Protein AF-A0A6A7LBI7-F1 (afdb_monomer_lite)

Secondary structure (DSSP, 8-state):
-HHHHHHHHHHHHHHHHSS-HHHHHHTSTT-HHHHHHHHHHHHHHHHSSTHHHHHHHHHHHHHHHSS---GGGHHHHHHHHHHHHHHHHHHHHT-TTHHHHHHHHHHHHHHHHHHHHHHHHHHHS-HHHHHHHHHHTT--PPPPSS--HHHHHHHHHHHHTTSHHHHTHHHHHHHTTTTTHHHH-----TTT---PPPPSS--PPP-

Foldseek 3Di:
DVLVVVLVVQLVVCLFFLDFVLVVVQPDPVHNVVSCVVVVVVCCVLPVDLVVLLVVLQVVVCVVVVHGDDPVCVVVSVVSSVVVVVVVVVVCLPDQPNPVVVVVVVVVVVVVVVVVVVCCCVVPPDPVVVVVVVVVVVDPDPQDPPHDVVVVVVVVCVVCSCPPVSSCVSLVCLQVCRRQSVVQHHDADPPDGDDTDGHPTTDGPDD

pLDDT: mean 75.26, std 12.45, range [40.28, 94.81]

Structure (mmCIF, N/CA/C/O backbone):
data_AF-A0A6A7LBI7-F1
#
_entry.id   AF-A0A6A7LBI7-F1
#
loop_
_atom_site.group_PDB
_atom_site.id
_atom_site.type_symbol
_atom_site.label_atom_id
_atom_site.label_alt_id
_atom_site.label_comp_id
_atom_site.label_asym_id
_atom_site.label_entity_id
_atom_site.label_seq_id
_atom_site.pdbx_PDB_ins_code
_atom_site.Cartn_x
_atom_site.Cartn_y
_atom_site.Cartn_z
_atom_site.occupancy
_atom_site.B_iso_or_equiv
_atom_site.auth_seq_id
_atom_site.auth_comp_id
_atom_site.auth_asym_id
_atom_site.auth_atom_id
_atom_site.pdbx_PDB_model_num
ATOM 1 N N . MET A 1 1 ? 11.901 -0.218 6.112 1.00 70.88 1 MET A N 1
ATOM 2 C CA . MET A 1 1 ? 12.064 -0.735 7.493 1.00 70.88 1 MET A CA 1
ATOM 3 C C . MET A 1 1 ? 11.178 -0.007 8.497 1.00 70.88 1 MET A C 1
ATOM 5 O O . MET A 1 1 ? 10.375 -0.672 9.132 1.00 70.88 1 MET A O 1
ATOM 9 N N . LEU A 1 2 ? 11.221 1.329 8.593 1.00 79.19 2 LEU A N 1
ATOM 10 C CA . LEU A 1 2 ? 10.345 2.094 9.505 1.00 79.19 2 LEU A CA 1
ATOM 11 C C . LEU A 1 2 ? 8.843 1.811 9.313 1.00 79.19 2 LEU A C 1
ATOM 13 O O . LEU A 1 2 ? 8.113 1.675 10.288 1.00 79.19 2 LEU A O 1
ATOM 17 N N . GLN A 1 3 ? 8.405 1.622 8.063 1.00 79.94 3 GLN A N 1
ATOM 18 C CA . GLN A 1 3 ? 7.027 1.236 7.739 1.00 79.94 3 GLN A CA 1
ATOM 19 C C . GLN A 1 3 ? 6.589 -0.077 8.415 1.00 79.94 3 GLN A C 1
ATOM 21 O O . GLN A 1 3 ? 5.438 -0.192 8.810 1.00 79.94 3 GLN A O 1
ATOM 26 N N . VAL A 1 4 ? 7.491 -1.054 8.589 1.00 82.56 4 VAL A N 1
ATOM 27 C CA . VAL A 1 4 ? 7.159 -2.341 9.226 1.00 82.56 4 VAL A CA 1
ATOM 28 C C . VAL A 1 4 ? 6.846 -2.136 10.703 1.00 82.56 4 VAL A C 1
ATOM 30 O O . VAL A 1 4 ? 5.822 -2.617 11.170 1.00 82.56 4 VAL A O 1
ATOM 33 N N . PHE A 1 5 ? 7.679 -1.380 11.421 1.00 85.06 5 PHE A N 1
ATOM 34 C CA . PHE A 1 5 ? 7.434 -1.061 12.830 1.00 85.06 5 PHE A CA 1
ATOM 35 C C . PHE A 1 5 ? 6.120 -0.302 13.011 1.00 85.06 5 PHE A C 1
ATOM 37 O O . PHE A 1 5 ? 5.297 -0.692 13.832 1.00 85.06 5 PHE A O 1
ATOM 44 N N . PHE A 1 6 ? 5.890 0.727 12.195 1.00 84.06 6 PHE A N 1
ATOM 45 C CA . PHE A 1 6 ? 4.649 1.497 12.233 1.00 84.06 6 PHE A CA 1
ATOM 46 C C . PHE A 1 6 ? 3.412 0.622 11.978 1.00 84.06 6 PHE A C 1
ATOM 48 O O . PHE A 1 6 ? 2.445 0.684 12.737 1.00 84.06 6 PHE A O 1
ATOM 55 N N . ASN A 1 7 ? 3.464 -0.242 10.960 1.00 85.75 7 ASN A N 1
ATOM 56 C CA . ASN A 1 7 ? 2.373 -1.164 10.659 1.00 85.75 7 ASN A CA 1
ATOM 57 C C . ASN A 1 7 ? 2.148 -2.152 11.807 1.00 85.75 7 ASN A C 1
ATOM 59 O O . ASN A 1 7 ? 1.011 -2.355 12.214 1.00 85.75 7 ASN A O 1
ATOM 63 N N . LEU A 1 8 ? 3.208 -2.737 12.371 1.00 85.62 8 LEU A N 1
ATOM 64 C CA . LEU A 1 8 ? 3.088 -3.673 13.490 1.00 85.62 8 LEU A CA 1
ATOM 65 C C . LEU A 1 8 ? 2.456 -3.024 14.727 1.00 85.62 8 LEU A C 1
ATOM 67 O O . LEU A 1 8 ? 1.608 -3.649 15.360 1.00 85.62 8 LEU A O 1
ATOM 71 N N . GLU A 1 9 ? 2.807 -1.781 15.052 1.00 86.19 9 GLU A N 1
ATOM 72 C CA . GLU A 1 9 ? 2.184 -1.051 16.165 1.00 86.19 9 GLU A CA 1
ATOM 73 C C . GLU A 1 9 ? 0.702 -0.749 15.904 1.00 86.19 9 GLU A C 1
ATOM 75 O O . GLU A 1 9 ? -0.144 -0.961 16.777 1.00 86.19 9 GLU A O 1
ATOM 80 N N . ALA A 1 10 ? 0.349 -0.348 14.679 1.00 84.12 10 ALA A N 1
ATOM 81 C CA . ALA A 1 10 ? -1.049 -0.153 14.292 1.00 84.12 10 ALA A CA 1
ATOM 82 C C . ALA A 1 10 ? -1.866 -1.461 14.390 1.00 84.12 10 ALA A C 1
ATOM 84 O O . ALA A 1 10 ? -3.019 -1.465 14.837 1.00 84.12 10 ALA A O 1
ATOM 85 N N . ILE A 1 11 ? -1.256 -2.590 14.024 1.00 85.00 11 ILE A N 1
ATOM 86 C CA . ILE A 1 11 ? -1.851 -3.924 14.158 1.00 85.00 11 ILE A CA 1
ATOM 87 C C . ILE A 1 11 ? -2.017 -4.302 15.635 1.00 85.00 11 ILE A C 1
ATOM 89 O O . ILE A 1 11 ? -3.091 -4.757 16.022 1.00 85.00 11 ILE A O 1
ATOM 93 N N . ARG A 1 12 ? -1.000 -4.079 16.478 1.00 85.56 12 ARG A N 1
ATOM 94 C CA . ARG A 1 12 ? -1.056 -4.347 17.929 1.00 85.56 12 ARG A CA 1
ATOM 95 C C . ARG A 1 12 ? -2.191 -3.593 18.609 1.00 85.56 12 ARG A C 1
ATOM 97 O O . ARG A 1 12 ? -2.929 -4.196 19.384 1.00 85.56 12 ARG A O 1
ATOM 104 N N . TYR A 1 13 ? -2.363 -2.314 18.274 1.00 83.56 13 TYR A N 1
ATOM 105 C CA . TYR A 1 13 ? -3.494 -1.520 18.754 1.00 83.56 13 TYR A CA 1
ATOM 106 C C . TYR A 1 13 ? -4.827 -2.199 18.421 1.00 83.56 13 TYR A C 1
ATOM 108 O O . TYR A 1 13 ? -5.649 -2.422 19.305 1.00 83.56 13 TYR A O 1
ATOM 116 N N . THR A 1 14 ? -4.996 -2.601 17.162 1.00 83.25 14 THR A N 1
ATOM 117 C CA . THR A 1 14 ? -6.227 -3.232 16.667 1.00 83.25 14 THR A CA 1
ATOM 118 C C . THR A 1 14 ? -6.485 -4.588 17.322 1.00 83.25 14 THR A C 1
ATOM 120 O O . THR A 1 14 ? -7.618 -4.901 17.673 1.00 83.25 14 THR A O 1
ATOM 123 N N . LEU A 1 15 ? -5.439 -5.388 17.539 1.00 82.00 15 LEU A N 1
ATOM 124 C CA . LEU A 1 15 ? -5.544 -6.671 18.237 1.00 82.00 15 LEU A CA 1
ATOM 125 C C . LEU A 1 15 ? -5.996 -6.500 19.691 1.00 82.00 15 LEU A C 1
ATOM 127 O O . LEU A 1 15 ? -6.735 -7.345 20.198 1.00 82.00 15 LEU A O 1
ATOM 131 N N . TYR A 1 16 ? -5.556 -5.423 20.347 1.00 79.00 16 TYR A N 1
ATOM 132 C CA . TYR A 1 16 ? -5.855 -5.142 21.749 1.00 79.00 16 TYR A CA 1
ATOM 133 C C . TYR A 1 16 ? -7.231 -4.503 21.966 1.00 79.00 16 TYR A C 1
ATOM 135 O O . TYR A 1 16 ? -7.889 -4.817 22.953 1.00 79.00 16 TYR A O 1
ATOM 143 N N . THR A 1 17 ? -7.669 -3.612 21.073 1.00 76.19 17 THR A N 1
ATOM 144 C CA . THR A 1 17 ? -8.928 -2.858 21.233 1.00 76.19 17 THR A CA 1
ATOM 145 C C . THR A 1 17 ? -10.072 -3.395 20.378 1.00 76.19 17 THR A C 1
ATOM 147 O O . THR A 1 17 ? -11.234 -3.105 20.651 1.00 76.19 17 THR A O 1
ATOM 150 N N . GLY A 1 18 ? -9.777 -4.142 19.312 1.00 70.31 18 GLY A N 1
ATOM 151 C CA . GLY A 1 18 ? -10.761 -4.518 18.296 1.00 70.31 18 GLY A CA 1
ATOM 152 C C . GLY A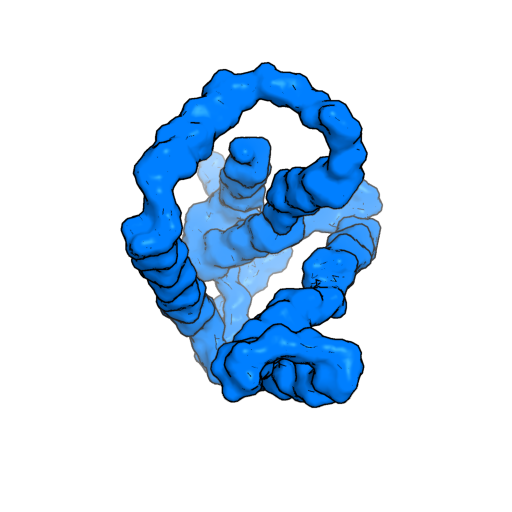 1 18 ? -11.277 -3.329 17.473 1.00 70.31 18 GLY A C 1
ATOM 153 O O . GLY A 1 18 ? -12.280 -3.462 16.772 1.00 70.31 18 GLY A O 1
ATOM 154 N N . GLU A 1 19 ? -10.621 -2.168 17.554 1.00 79.38 19 GLU A N 1
ATOM 155 C CA . GLU A 1 19 ? -10.928 -0.948 16.801 1.00 79.38 19 GLU A CA 1
ATOM 156 C C . GLU A 1 19 ? -9.794 -0.664 15.804 1.00 79.38 19 GLU A C 1
ATOM 158 O O . GLU A 1 19 ? -8.624 -0.829 16.157 1.00 79.38 19 GLU A O 1
ATOM 163 N N . PRO A 1 20 ? -10.088 -0.230 14.563 1.00 81.38 20 PRO A N 1
ATOM 164 C CA . PRO A 1 20 ? -9.029 0.092 13.623 1.00 81.38 20 PRO A CA 1
ATOM 165 C C . PRO A 1 20 ? -8.300 1.366 14.057 1.00 81.38 20 PRO A C 1
ATOM 167 O O . PRO A 1 20 ? -8.883 2.266 14.669 1.00 81.38 20 PRO A O 1
ATOM 170 N N . ILE A 1 21 ? -7.026 1.483 13.686 1.00 82.56 21 ILE A N 1
ATOM 171 C CA . ILE A 1 21 ? -6.161 2.591 14.122 1.00 82.56 21 ILE A CA 1
ATOM 172 C C . ILE A 1 21 ? -6.714 3.974 13.746 1.00 82.56 21 ILE A C 1
ATOM 174 O O . ILE A 1 21 ? -6.547 4.929 14.501 1.00 82.56 21 ILE A O 1
ATOM 178 N N . TYR A 1 22 ? -7.447 4.082 12.632 1.00 81.06 22 TYR A N 1
ATOM 179 C CA . TYR A 1 22 ? -8.144 5.311 12.247 1.00 81.06 22 TYR A CA 1
ATOM 180 C C . TYR A 1 22 ? -9.169 5.761 13.294 1.00 81.06 22 TYR A C 1
ATOM 182 O O . TYR A 1 22 ? -9.228 6.950 13.604 1.00 81.06 22 TYR A O 1
ATOM 190 N N . GLY A 1 23 ? -9.928 4.825 13.873 1.00 78.31 23 GLY A N 1
ATOM 191 C CA . GLY A 1 23 ? -10.865 5.113 14.963 1.00 78.31 23 GLY A CA 1
ATOM 192 C C . GLY A 1 23 ? -10.137 5.611 16.211 1.00 78.31 23 GLY A C 1
ATOM 193 O O . GLY A 1 23 ? -10.518 6.628 16.791 1.00 78.31 23 GLY A O 1
ATOM 194 N N . GLY A 1 24 ? -9.003 4.986 16.542 1.00 79.94 24 GLY A N 1
ATOM 195 C CA . GLY A 1 24 ? -8.126 5.433 17.625 1.00 79.94 24 GLY A CA 1
ATOM 196 C C . GLY A 1 24 ? -7.595 6.857 17.430 1.00 79.94 24 GLY A C 1
ATOM 197 O O . GLY A 1 24 ? -7.674 7.677 18.345 1.00 79.94 24 GLY A O 1
ATOM 198 N N . ILE A 1 25 ? -7.115 7.190 16.228 1.00 83.31 25 ILE A N 1
ATOM 199 C CA . ILE A 1 25 ? -6.575 8.526 15.922 1.00 83.31 25 ILE A CA 1
ATOM 200 C C . ILE A 1 25 ? -7.673 9.592 15.959 1.00 83.31 25 ILE A C 1
ATOM 202 O O . ILE A 1 25 ? -7.448 10.684 16.479 1.00 83.31 25 ILE A O 1
ATOM 206 N N . MET A 1 26 ? -8.887 9.275 15.503 1.00 81.50 26 MET A N 1
ATOM 207 C CA . MET A 1 26 ? -10.028 10.196 15.581 1.00 81.50 26 MET A CA 1
ATOM 208 C C . MET A 1 26 ? -10.390 10.599 17.023 1.00 81.50 26 MET A C 1
ATOM 210 O O . MET A 1 26 ? -11.003 11.650 17.220 1.00 81.50 26 MET A O 1
ATOM 214 N N . ARG A 1 27 ? -9.987 9.816 18.033 1.00 80.31 27 ARG A N 1
ATOM 215 C CA . ARG A 1 27 ? -10.189 10.127 19.460 1.00 80.31 27 ARG A CA 1
ATOM 216 C C . ARG A 1 27 ? -9.096 11.022 20.053 1.00 80.31 27 ARG A C 1
ATOM 218 O O . ARG A 1 27 ? -9.273 11.544 21.154 1.00 80.31 27 ARG A O 1
ATOM 225 N N . LEU A 1 28 ? -7.978 11.224 19.355 1.00 84.69 28 LEU A N 1
ATOM 226 C CA . LEU A 1 28 ? -6.892 12.088 19.817 1.00 84.69 28 LEU A CA 1
ATOM 227 C C . LEU A 1 28 ? -7.220 13.568 19.574 1.00 84.69 28 LEU A C 1
ATOM 229 O O . LEU A 1 28 ? -7.858 13.940 18.586 1.00 84.69 28 LEU A O 1
ATOM 233 N N . LYS A 1 29 ? -6.714 14.448 20.448 1.00 76.62 29 LYS A N 1
ATOM 234 C CA . LYS A 1 29 ? -6.677 15.898 20.178 1.00 76.62 29 LYS A CA 1
ATOM 235 C C . LYS A 1 29 ? -5.915 16.120 18.854 1.00 76.62 29 LYS A C 1
ATOM 237 O O . LYS A 1 29 ? -4.885 15.472 18.680 1.00 76.62 29 LYS A O 1
ATOM 242 N N . PRO A 1 30 ? -6.394 16.957 17.909 1.00 76.81 30 PRO A N 1
ATOM 243 C CA . PRO A 1 30 ? -7.351 18.068 18.055 1.00 76.81 30 PRO A CA 1
ATOM 244 C C . PRO A 1 30 ? -8.844 17.704 17.963 1.00 76.81 30 PRO A C 1
ATOM 246 O O . PRO A 1 30 ? -9.690 18.586 18.089 1.00 76.81 30 PRO A O 1
ATOM 249 N N . GLY A 1 31 ? -9.182 16.428 17.762 1.00 82.75 31 GLY A N 1
ATOM 250 C CA . GLY A 1 31 ? -10.555 15.925 17.719 1.00 82.75 31 GLY A CA 1
ATOM 251 C C . GLY A 1 31 ? -10.955 15.31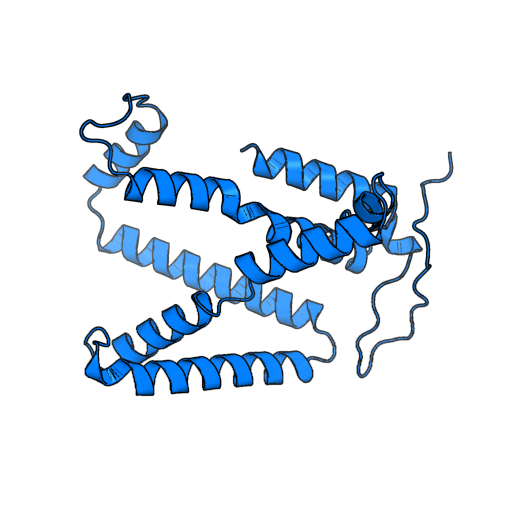0 16.369 1.00 82.75 31 GLY A C 1
ATOM 252 O O . GLY A 1 31 ? -10.271 15.494 15.358 1.00 82.75 31 GLY A O 1
ATOM 253 N N . PRO A 1 32 ? -12.099 14.604 16.322 1.00 82.94 32 PRO A N 1
ATOM 254 C CA . PRO A 1 32 ? -12.469 13.731 15.204 1.00 82.94 32 PRO A CA 1
ATOM 255 C C . PRO A 1 32 ? -12.707 14.481 13.891 1.00 82.94 32 PRO A C 1
ATOM 257 O O . PRO A 1 32 ? -12.361 13.982 12.825 1.00 82.94 32 PRO A O 1
ATOM 260 N N . ARG A 1 33 ? -13.243 15.708 13.947 1.00 83.44 33 ARG A N 1
ATOM 261 C CA . ARG A 1 33 ? -13.502 16.526 12.749 1.00 83.44 33 ARG A CA 1
ATOM 262 C C . ARG A 1 33 ? -12.216 16.967 12.052 1.00 83.44 33 ARG A C 1
ATOM 264 O O . ARG A 1 33 ? -12.167 16.976 10.827 1.00 83.44 33 ARG A O 1
ATOM 271 N N . PHE A 1 34 ? -11.183 17.302 12.827 1.00 87.69 34 PHE A N 1
ATOM 272 C CA . PHE A 1 34 ? -9.881 17.671 12.278 1.00 87.69 34 PHE A CA 1
ATOM 273 C C . PHE A 1 34 ? -9.231 16.472 11.593 1.00 87.69 34 PHE A C 1
ATOM 275 O O . PHE A 1 34 ? -8.850 16.568 10.431 1.00 87.69 34 PHE A O 1
ATOM 282 N N . TRP A 1 35 ? -9.165 15.329 12.282 1.00 85.38 35 TRP A N 1
ATOM 283 C CA . TRP A 1 35 ? -8.562 14.119 11.725 1.00 85.38 35 TRP A CA 1
ATOM 284 C C . TRP A 1 35 ? -9.316 13.602 10.500 1.00 85.38 35 TRP A C 1
ATOM 286 O O . TRP A 1 35 ? -8.679 13.217 9.525 1.00 85.38 35 TRP A O 1
ATOM 296 N N . ALA A 1 36 ? -10.652 13.661 10.497 1.00 84.25 36 ALA A N 1
ATOM 297 C CA . ALA A 1 36 ? -11.453 13.308 9.327 1.00 84.25 36 ALA A CA 1
ATOM 298 C C . ALA A 1 36 ? -11.156 14.220 8.124 1.00 84.25 36 ALA A C 1
ATOM 300 O O . ALA A 1 36 ? -10.956 13.719 7.020 1.00 84.25 36 ALA A O 1
ATOM 301 N N . ALA A 1 37 ? -11.067 15.539 8.330 1.00 86.44 37 ALA A N 1
ATOM 302 C CA . ALA A 1 37 ? -10.713 16.477 7.264 1.00 86.44 37 ALA A CA 1
ATOM 303 C C . ALA A 1 37 ? -9.272 16.262 6.772 1.00 86.44 37 ALA A C 1
ATOM 305 O O . ALA A 1 37 ? -9.036 16.181 5.569 1.00 86.44 37 ALA A O 1
ATOM 306 N N . PHE A 1 38 ? -8.320 16.103 7.692 1.00 86.75 38 PHE A N 1
ATOM 307 C CA . PHE A 1 38 ? -6.912 15.867 7.381 1.00 86.75 38 PHE A CA 1
ATOM 308 C C . PHE A 1 38 ? -6.719 14.586 6.560 1.00 86.75 38 PHE A C 1
ATOM 310 O O . PHE A 1 38 ? -6.111 14.619 5.491 1.00 86.75 38 PHE A O 1
ATOM 317 N N . TYR A 1 39 ? -7.300 13.469 7.005 1.00 84.56 39 TYR A N 1
ATOM 318 C CA . TYR A 1 39 ? -7.240 12.210 6.267 1.00 84.56 39 TYR A CA 1
ATOM 319 C C . TYR A 1 39 ? -8.041 12.231 4.969 1.00 84.56 39 TYR A C 1
ATOM 321 O O . TYR A 1 39 ? -7.605 11.618 4.000 1.00 84.56 39 TYR A O 1
ATOM 329 N N . GLY A 1 40 ? -9.160 12.955 4.915 1.00 84.31 40 GLY A N 1
ATOM 330 C CA . GLY A 1 40 ? -9.923 13.143 3.681 1.00 84.31 40 GLY A CA 1
ATOM 331 C C . GLY A 1 40 ? -9.107 13.862 2.607 1.00 84.31 40 GLY A C 1
ATOM 332 O O . GLY A 1 40 ? -9.038 13.400 1.471 1.00 84.31 40 GLY A O 1
ATOM 333 N N . VAL A 1 41 ? -8.418 14.944 2.981 1.00 86.62 41 VAL A N 1
ATOM 334 C CA . VAL A 1 41 ? -7.539 15.704 2.079 1.00 86.62 41 VAL A CA 1
ATOM 335 C C . VAL A 1 41 ? -6.356 14.848 1.623 1.00 86.62 41 VAL A C 1
ATOM 337 O O . VAL A 1 41 ? -6.095 14.749 0.425 1.00 86.62 41 VAL A O 1
ATOM 340 N N . LEU A 1 42 ? -5.663 14.178 2.549 1.00 83.75 42 LEU A N 1
ATOM 341 C CA . LEU A 1 42 ? -4.546 13.298 2.195 1.00 83.75 42 LEU A CA 1
ATOM 342 C C . LEU A 1 42 ? -4.990 12.117 1.324 1.00 83.75 42 LEU A C 1
ATOM 344 O O . LEU A 1 42 ? -4.300 11.772 0.369 1.00 83.75 42 LEU A O 1
ATOM 348 N N . GLY A 1 43 ? -6.147 11.522 1.618 1.00 80.44 43 GLY A N 1
ATOM 349 C CA . GLY A 1 43 ? -6.728 10.438 0.830 1.00 80.44 43 GLY A CA 1
ATOM 350 C C . GLY A 1 43 ? -7.077 10.886 -0.584 1.00 80.44 43 GLY A C 1
ATOM 351 O O . GLY A 1 43 ? -6.794 10.165 -1.537 1.00 80.44 43 GLY A O 1
ATOM 352 N N . PHE A 1 44 ? -7.600 12.103 -0.743 1.00 80.94 44 PHE A N 1
ATOM 353 C CA . PHE A 1 44 ? -7.838 12.695 -2.056 1.00 80.94 44 PHE A CA 1
ATOM 354 C C . PHE A 1 44 ? -6.537 12.890 -2.845 1.00 80.94 44 PHE A C 1
ATOM 356 O O . PHE A 1 44 ? -6.471 12.518 -4.013 1.00 80.94 44 PHE A O 1
ATOM 363 N N . PHE A 1 45 ? -5.473 13.397 -2.221 1.00 79.75 45 PHE A N 1
ATOM 364 C CA . PHE A 1 45 ? -4.186 13.535 -2.912 1.00 79.75 45 PHE A CA 1
ATOM 365 C C . PHE A 1 45 ? -3.516 12.189 -3.215 1.00 79.75 45 PHE A C 1
ATOM 367 O O . PHE A 1 45 ? -2.859 12.058 -4.244 1.00 79.75 45 PHE A O 1
ATOM 374 N N . GLN A 1 46 ? -3.686 11.186 -2.349 1.00 75.25 46 GLN A N 1
ATOM 375 C CA . GLN A 1 46 ? -3.061 9.874 -2.520 1.00 75.25 46 GLN A CA 1
ATOM 376 C C . GLN A 1 46 ? -3.814 8.970 -3.509 1.00 75.25 46 GLN A C 1
ATOM 378 O O . GLN A 1 46 ? -3.180 8.241 -4.267 1.00 75.25 46 GLN A O 1
ATOM 383 N N . LEU A 1 47 ? -5.148 8.986 -3.488 1.00 70.25 47 LEU A N 1
ATOM 384 C CA . LEU A 1 47 ? -6.004 8.035 -4.214 1.00 70.25 47 LEU A CA 1
ATOM 385 C C . LEU A 1 47 ? -7.028 8.706 -5.138 1.00 70.25 47 LEU A C 1
ATOM 387 O O . LEU A 1 47 ? -7.638 8.028 -5.960 1.00 70.25 47 LEU A O 1
ATOM 391 N N . GLY A 1 48 ? -7.238 10.019 -5.019 1.00 66.75 48 GLY A N 1
ATOM 392 C CA . GLY A 1 48 ? -8.195 10.758 -5.845 1.00 66.75 48 GLY A CA 1
ATOM 393 C C . GLY A 1 48 ? -7.718 10.976 -7.280 1.00 66.75 48 GLY A C 1
ATOM 394 O O . GLY A 1 48 ? -8.544 11.185 -8.166 1.00 66.75 48 GLY A O 1
ATOM 395 N N . TRP A 1 49 ? -6.410 10.882 -7.540 1.00 70.69 49 TRP A N 1
ATOM 396 C CA . TRP A 1 49 ? -5.891 10.912 -8.904 1.00 70.69 49 TRP A CA 1
ATOM 397 C C . TRP A 1 49 ? -5.889 9.497 -9.500 1.00 70.69 49 TRP A C 1
ATOM 399 O O . TRP A 1 49 ? -5.176 8.629 -8.988 1.00 70.69 49 TRP A O 1
ATOM 409 N N . PRO A 1 50 ? -6.597 9.235 -10.615 1.00 67.38 50 PRO A N 1
ATOM 410 C CA . PRO A 1 50 ? -6.632 7.920 -11.256 1.00 67.38 50 PRO A CA 1
ATOM 411 C C . PRO A 1 50 ? -5.330 7.604 -12.019 1.00 67.38 50 PRO A C 1
ATOM 413 O O . PRO A 1 50 ? -5.363 7.018 -13.097 1.00 67.38 50 PRO A O 1
ATOM 416 N N . ALA A 1 51 ? -4.165 7.970 -11.472 1.00 68.56 51 ALA A N 1
ATOM 417 C CA . ALA A 1 51 ? -2.852 7.729 -12.076 1.00 68.56 51 ALA A CA 1
ATOM 418 C C . ALA A 1 51 ? -2.639 6.242 -12.372 1.00 68.56 51 ALA A C 1
ATOM 420 O O . ALA A 1 51 ? -2.161 5.893 -13.445 1.00 68.56 51 ALA A O 1
ATOM 421 N N . LEU A 1 52 ? -3.031 5.373 -11.436 1.00 70.38 52 LEU A N 1
ATOM 422 C CA . LEU A 1 52 ? -2.861 3.925 -11.561 1.00 70.38 52 LEU A CA 1
ATOM 423 C C . LEU A 1 52 ? -3.782 3.320 -12.629 1.00 70.38 52 LEU A C 1
ATOM 425 O O . LEU A 1 52 ? -3.369 2.444 -13.381 1.00 70.38 52 LEU A O 1
ATOM 429 N N . ALA A 1 53 ? -5.019 3.811 -12.739 1.00 72.50 53 ALA A N 1
ATOM 430 C CA . ALA A 1 53 ? -5.917 3.392 -13.813 1.00 72.50 53 ALA A CA 1
ATOM 431 C C . ALA A 1 53 ? -5.426 3.915 -15.173 1.00 72.50 53 ALA A C 1
ATOM 433 O O . ALA A 1 53 ? -5.476 3.197 -16.169 1.00 72.50 53 ALA A O 1
ATOM 434 N N . GLY A 1 54 ? -4.896 5.142 -15.204 1.00 74.06 54 GLY A N 1
ATOM 435 C CA . GLY A 1 54 ? -4.331 5.757 -16.401 1.00 74.06 54 GLY A CA 1
ATOM 436 C C . GLY A 1 54 ? -3.075 5.051 -16.910 1.00 74.06 54 GLY A C 1
ATOM 437 O O . GLY A 1 54 ? -2.918 4.892 -18.122 1.00 74.06 54 GLY A O 1
ATOM 438 N N . SER A 1 55 ? -2.204 4.581 -16.010 1.00 74.44 55 SER A N 1
ATOM 439 C CA . SER A 1 55 ? -1.031 3.782 -16.381 1.00 74.44 55 SER A CA 1
ATOM 440 C C . SER A 1 55 ? -1.421 2.380 -16.851 1.00 74.44 55 SER A C 1
ATOM 442 O O . SER A 1 55 ? -0.865 1.911 -17.840 1.00 74.44 55 SER A O 1
ATOM 444 N N . ALA A 1 56 ? -2.422 1.746 -16.230 1.00 76.06 56 ALA A N 1
ATOM 445 C CA . ALA A 1 56 ? -2.970 0.470 -16.694 1.00 76.06 56 ALA A CA 1
ATOM 446 C C . ALA A 1 56 ? -3.625 0.584 -18.084 1.00 76.06 56 ALA A C 1
ATOM 448 O O . ALA A 1 56 ? -3.429 -0.268 -18.946 1.00 76.06 56 ALA A O 1
ATOM 449 N N . ALA A 1 57 ? -4.368 1.661 -18.346 1.00 75.00 57 ALA A N 1
ATOM 450 C CA . ALA A 1 57 ? -4.916 1.922 -19.675 1.00 75.00 57 ALA A CA 1
ATOM 451 C C . ALA A 1 57 ? -3.805 2.155 -20.712 1.00 75.00 57 ALA A C 1
ATOM 453 O O . ALA A 1 57 ? -3.899 1.657 -21.833 1.00 75.00 57 ALA A O 1
ATOM 454 N N . ALA A 1 58 ? -2.735 2.864 -20.333 1.00 75.81 58 ALA A N 1
ATOM 455 C CA . ALA A 1 58 ? -1.578 3.082 -21.200 1.00 75.81 58 ALA A CA 1
ATOM 456 C C . ALA A 1 58 ? -0.883 1.767 -21.574 1.00 75.81 58 ALA A C 1
ATOM 458 O O . ALA A 1 58 ? -0.536 1.567 -22.736 1.00 75.81 58 ALA A O 1
ATOM 459 N N . THR A 1 59 ? -0.688 0.865 -20.607 1.00 78.44 59 THR A N 1
ATOM 460 C CA . THR A 1 59 ? -0.048 -0.434 -20.850 1.00 78.44 59 THR A CA 1
ATOM 461 C C . THR A 1 59 ? -0.935 -1.359 -21.673 1.00 78.44 59 THR A C 1
ATOM 463 O O . THR A 1 59 ? -0.426 -2.012 -22.581 1.00 78.44 59 THR A O 1
ATOM 466 N N . LEU A 1 60 ? -2.250 -1.374 -21.434 1.00 78.88 60 LEU A N 1
ATOM 467 C CA . LEU A 1 60 ? -3.203 -2.139 -22.245 1.00 78.88 60 LEU A CA 1
ATOM 468 C C . LEU A 1 60 ? -3.234 -1.653 -23.699 1.00 78.88 60 LEU A C 1
ATOM 470 O O . LEU A 1 60 ? -3.128 -2.462 -24.621 1.00 78.88 60 LEU A O 1
ATOM 474 N N . LEU A 1 61 ? -3.324 -0.338 -23.916 1.00 76.56 61 LEU A N 1
ATOM 475 C CA . LEU A 1 61 ? -3.280 0.233 -25.265 1.00 76.56 61 LEU A CA 1
ATOM 476 C C . LEU A 1 61 ? -1.915 0.028 -25.920 1.00 76.56 61 LEU A C 1
ATOM 478 O O . LEU A 1 61 ? -1.857 -0.273 -27.108 1.00 76.56 61 LEU A O 1
ATOM 482 N N . GLY A 1 62 ? -0.829 0.124 -25.152 1.00 76.94 62 GLY A N 1
ATOM 483 C CA . GLY A 1 62 ? 0.518 -0.144 -25.643 1.00 76.94 62 GLY A CA 1
ATOM 484 C C . GLY A 1 62 ? 0.715 -1.593 -26.084 1.00 76.94 62 GLY A C 1
ATOM 485 O O . GLY A 1 62 ? 1.292 -1.841 -27.141 1.00 76.94 62 GLY A O 1
ATOM 486 N N . ALA A 1 63 ? 0.176 -2.546 -25.321 1.00 79.12 63 ALA A N 1
ATOM 487 C CA . ALA A 1 63 ? 0.185 -3.962 -25.675 1.00 79.12 63 ALA A CA 1
ATOM 488 C C . ALA A 1 63 ? -0.660 -4.249 -26.925 1.00 79.12 63 ALA A C 1
ATOM 490 O O . ALA A 1 63 ? -0.270 -5.071 -27.749 1.00 79.12 63 ALA A O 1
ATOM 491 N N . TRP A 1 64 ? -1.792 -3.558 -27.090 1.00 79.19 64 TRP A N 1
ATOM 492 C CA . TRP A 1 64 ? -2.676 -3.751 -28.240 1.00 79.19 64 TRP A CA 1
ATOM 493 C C . TRP A 1 64 ? -2.150 -3.097 -29.525 1.00 79.19 64 TRP A C 1
ATOM 495 O O . TRP A 1 64 ? -2.228 -3.691 -30.597 1.00 79.19 64 TRP A O 1
ATOM 505 N N . MET A 1 65 ? -1.587 -1.890 -29.428 1.00 75.38 65 MET A N 1
ATOM 506 C CA . MET A 1 65 ? -1.073 -1.141 -30.582 1.00 75.38 65 MET A CA 1
ATOM 507 C C . MET A 1 65 ? 0.383 -1.479 -30.931 1.00 75.38 65 MET A C 1
ATOM 509 O O . MET A 1 65 ? 0.880 -1.016 -31.956 1.00 75.38 65 MET A O 1
ATOM 513 N N . GLY A 1 66 ? 1.096 -2.220 -30.076 1.00 74.81 66 GLY A N 1
ATOM 514 C CA . GLY A 1 66 ? 2.526 -2.514 -30.242 1.00 74.81 66 GLY A CA 1
ATOM 515 C C . GLY A 1 66 ? 3.443 -1.285 -30.136 1.00 74.81 66 GLY A C 1
ATOM 516 O O . GLY A 1 66 ? 4.632 -1.377 -30.430 1.00 74.81 66 GLY A O 1
ATOM 517 N N . ARG A 1 67 ? 2.908 -0.128 -29.728 1.00 74.56 67 ARG A N 1
ATOM 518 C CA . ARG A 1 67 ? 3.625 1.144 -29.543 1.00 74.56 67 ARG A CA 1
ATOM 519 C C . ARG A 1 67 ? 3.095 1.860 -28.309 1.00 74.56 67 ARG A C 1
ATOM 521 O O . ARG A 1 67 ? 1.915 1.740 -27.999 1.00 74.56 67 ARG A O 1
ATOM 528 N N . MET A 1 68 ? 3.932 2.644 -27.630 1.00 66.44 68 MET A N 1
ATOM 529 C CA . MET A 1 68 ? 3.453 3.458 -26.508 1.00 66.44 68 MET A CA 1
ATOM 530 C C . MET A 1 68 ? 2.436 4.509 -27.003 1.00 66.44 68 MET A C 1
ATOM 532 O O . MET A 1 68 ? 2.701 5.162 -28.021 1.00 66.44 68 MET A O 1
ATOM 536 N N . PRO A 1 69 ? 1.284 4.679 -26.324 1.00 62.47 69 PRO A N 1
ATOM 537 C CA . PRO A 1 69 ? 0.313 5.720 -26.656 1.00 62.47 69 PRO A CA 1
ATOM 538 C C . PRO A 1 69 ? 0.955 7.112 -26.579 1.00 62.47 69 PRO A C 1
ATOM 540 O O . PRO A 1 69 ? 1.615 7.441 -25.593 1.00 62.47 69 PRO A O 1
ATOM 543 N N . GLY A 1 70 ? 0.793 7.915 -27.634 1.00 65.69 70 GLY A N 1
ATOM 544 C CA . GLY A 1 70 ? 1.324 9.281 -27.718 1.00 65.69 70 GLY A CA 1
ATOM 545 C C . GLY A 1 70 ? 0.243 10.348 -27.526 1.00 65.69 70 GLY A C 1
ATOM 546 O O . GLY A 1 70 ? -0.932 10.033 -27.359 1.00 65.69 70 GLY A O 1
ATOM 547 N N . ALA A 1 71 ? 0.624 11.628 -27.630 1.00 59.56 71 ALA A N 1
ATOM 548 C CA . ALA A 1 71 ? -0.291 12.776 -27.554 1.00 59.56 71 ALA A CA 1
ATOM 549 C C . ALA A 1 71 ? -1.588 12.668 -28.404 1.00 59.56 71 ALA A C 1
ATOM 551 O O . ALA A 1 71 ? -2.635 13.071 -27.902 1.00 59.56 71 ALA A O 1
ATOM 552 N N . PRO A 1 72 ? -1.593 12.114 -29.639 1.00 61.75 72 PRO A N 1
ATOM 553 C CA . PRO A 1 72 ? -2.835 11.972 -30.411 1.00 61.75 72 PRO A CA 1
ATOM 554 C C . PRO A 1 72 ? -3.800 10.890 -29.888 1.00 61.75 72 PRO A C 1
ATOM 556 O O . PRO A 1 72 ? -4.987 10.953 -30.193 1.00 61.75 72 PRO A O 1
ATOM 559 N N . ASP A 1 73 ? -3.336 9.933 -29.075 1.00 67.50 73 ASP A N 1
ATOM 560 C CA . ASP A 1 73 ? -4.153 8.823 -28.548 1.00 67.50 73 ASP A CA 1
ATOM 561 C C . ASP A 1 73 ? -4.673 9.093 -27.121 1.00 67.50 73 ASP A C 1
ATOM 563 O O . ASP A 1 73 ? -5.304 8.235 -26.496 1.00 67.50 73 ASP A O 1
ATOM 567 N N . GLN A 1 74 ? -4.410 10.291 -26.590 1.00 67.12 74 GLN A N 1
ATOM 568 C CA . GLN A 1 74 ? -4.665 10.654 -25.195 1.00 67.12 74 GLN A CA 1
ATOM 569 C C . GLN A 1 74 ? -6.163 10.633 -24.845 1.00 67.12 74 GLN A C 1
ATOM 571 O O . GLN A 1 74 ? -6.539 10.259 -23.734 1.00 67.12 74 GLN A O 1
ATOM 576 N N . SER A 1 75 ? -7.029 10.967 -25.807 1.00 72.31 75 SER A N 1
ATOM 577 C CA . SER A 1 75 ? -8.487 10.884 -25.660 1.00 72.31 75 SER A CA 1
ATOM 578 C C . SER A 1 75 ? -8.967 9.433 -25.568 1.00 72.31 75 SER A C 1
ATOM 580 O O . SER A 1 75 ? -9.738 9.092 -24.673 1.00 72.31 75 SER A O 1
ATOM 582 N N . THR A 1 76 ? -8.463 8.552 -26.433 1.00 73.50 76 THR A N 1
ATOM 583 C CA . THR A 1 76 ? -8.748 7.109 -26.404 1.00 73.50 76 THR A CA 1
ATOM 584 C C . THR A 1 76 ? -8.256 6.475 -25.103 1.00 73.50 76 THR A C 1
ATOM 586 O O . THR A 1 76 ? -8.973 5.687 -24.486 1.00 73.50 76 THR A O 1
ATOM 589 N N . GLN A 1 77 ? -7.070 6.866 -24.630 1.00 73.44 77 GLN A N 1
ATOM 590 C CA . GLN A 1 77 ? -6.535 6.429 -23.340 1.00 73.44 77 GLN A CA 1
ATOM 591 C C . GLN A 1 77 ? -7.406 6.877 -22.163 1.00 73.44 77 GLN A C 1
ATOM 593 O O . GLN A 1 77 ? -7.640 6.085 -21.247 1.00 73.44 77 GLN A O 1
ATOM 598 N N . ALA A 1 78 ? -7.929 8.105 -22.187 1.00 75.12 78 ALA A N 1
ATOM 599 C CA . ALA A 1 78 ? -8.850 8.584 -21.161 1.00 75.12 78 ALA A CA 1
ATOM 600 C C . ALA A 1 78 ? -10.150 7.761 -21.137 1.00 75.12 78 ALA A C 1
ATOM 602 O O . ALA A 1 78 ? -10.564 7.320 -20.067 1.00 75.12 78 ALA A O 1
ATOM 603 N N . TRP A 1 79 ? -10.740 7.456 -22.300 1.00 78.94 79 TRP A N 1
ATOM 604 C CA . TRP A 1 79 ? -11.944 6.618 -22.386 1.00 78.94 79 TRP A CA 1
ATOM 605 C C . TRP A 1 79 ? -11.724 5.199 -21.858 1.00 78.94 79 TRP A C 1
ATOM 607 O O . TRP A 1 79 ? -12.550 4.691 -21.098 1.00 78.94 79 TRP A O 1
ATOM 617 N N . VAL A 1 80 ? -10.595 4.574 -22.202 1.00 79.44 80 VAL A N 1
ATOM 618 C CA . VAL A 1 80 ? -10.229 3.242 -21.691 1.00 79.44 80 VAL A CA 1
ATOM 619 C C . VAL A 1 80 ? -10.000 3.285 -20.179 1.00 79.44 80 VAL A C 1
ATOM 621 O O . VAL A 1 80 ? -10.460 2.396 -19.465 1.00 79.44 80 VAL A O 1
ATOM 624 N N . THR A 1 81 ? -9.363 4.345 -19.673 1.00 79.25 81 THR A N 1
ATOM 625 C CA . THR A 1 81 ? -9.172 4.567 -18.231 1.00 79.25 81 THR A CA 1
ATOM 626 C C . THR A 1 81 ? -10.513 4.658 -17.507 1.00 79.25 81 THR A C 1
ATOM 628 O O . THR A 1 81 ? -10.730 3.959 -16.517 1.00 79.25 81 THR A O 1
ATOM 631 N N . THR A 1 82 ? -11.438 5.478 -18.010 1.00 79.88 82 THR A N 1
ATOM 632 C CA . THR A 1 82 ? -12.779 5.621 -17.435 1.00 79.88 82 THR A CA 1
ATOM 633 C C . THR A 1 82 ? -13.553 4.308 -17.490 1.00 79.88 82 THR A C 1
ATOM 635 O O . THR A 1 82 ? -14.157 3.925 -16.490 1.00 79.88 82 THR A O 1
ATOM 638 N N . GLY A 1 83 ? -13.496 3.582 -18.611 1.00 83.19 83 GLY A N 1
ATOM 639 C CA . GLY A 1 83 ? -14.124 2.267 -18.746 1.00 83.19 83 GLY A CA 1
ATOM 640 C C . GLY A 1 83 ? -13.591 1.255 -17.729 1.00 83.19 83 GLY A C 1
ATOM 641 O O . GLY A 1 83 ? -14.375 0.549 -17.097 1.00 83.19 83 GLY A O 1
ATOM 642 N N . LEU A 1 84 ? -12.274 1.242 -17.502 1.00 80.25 84 LEU A N 1
ATOM 643 C CA . LEU A 1 84 ? -11.634 0.386 -16.503 1.00 80.25 84 LEU A CA 1
ATOM 644 C C . LEU A 1 84 ? -12.091 0.738 -15.079 1.00 80.25 84 LEU A C 1
ATOM 646 O O . LEU A 1 84 ? -12.424 -0.157 -14.306 1.00 80.25 84 LEU A O 1
ATOM 650 N N . ILE A 1 85 ? -12.160 2.031 -14.743 1.00 81.31 85 ILE A N 1
ATOM 651 C CA . ILE A 1 85 ? -12.652 2.493 -13.435 1.00 81.31 85 ILE A CA 1
ATOM 652 C C . ILE A 1 85 ? -14.099 2.044 -13.223 1.00 81.31 85 ILE A C 1
ATOM 654 O O . ILE A 1 85 ? -14.409 1.465 -12.184 1.00 81.31 85 ILE A O 1
ATOM 658 N N . VAL A 1 86 ? -14.975 2.267 -14.206 1.00 82.94 86 VAL A N 1
ATOM 659 C CA . VAL A 1 86 ? -16.386 1.862 -14.120 1.00 82.94 86 VAL A CA 1
ATOM 660 C C . VAL A 1 86 ? -16.503 0.347 -13.970 1.00 82.94 86 VAL A C 1
ATOM 662 O O . VAL A 1 86 ? -17.254 -0.116 -13.116 1.00 82.94 86 VAL A O 1
ATOM 665 N N . ALA A 1 87 ? -15.731 -0.433 -14.730 1.00 82.81 87 ALA A N 1
ATOM 666 C CA . ALA A 1 87 ? -15.726 -1.887 -14.615 1.00 82.81 87 ALA A CA 1
ATOM 667 C C . ALA A 1 87 ? -15.304 -2.353 -13.213 1.00 82.81 87 ALA A C 1
ATOM 669 O O . ALA A 1 87 ? -15.979 -3.195 -12.624 1.00 82.81 87 ALA A O 1
ATOM 670 N N . VAL A 1 88 ? -14.239 -1.776 -12.646 1.00 76.56 88 VAL A N 1
ATOM 671 C CA . VAL A 1 88 ? -13.789 -2.090 -11.280 1.00 76.56 88 VAL A CA 1
ATOM 672 C C . VAL A 1 88 ? -14.864 -1.728 -10.254 1.00 76.56 88 VAL A C 1
ATOM 674 O O . VAL A 1 88 ? -15.185 -2.550 -9.399 1.00 76.56 88 VAL A O 1
ATOM 67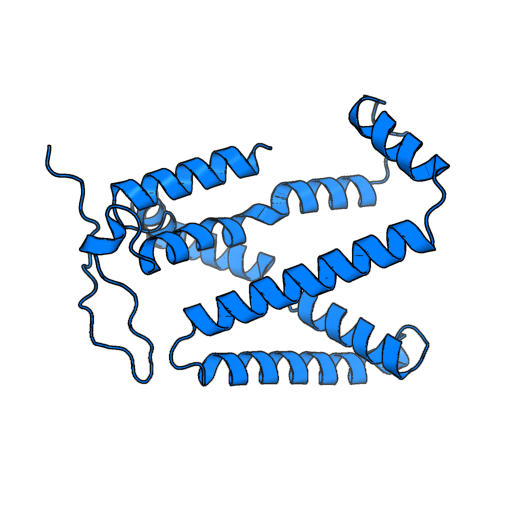7 N N . VAL A 1 89 ? -15.468 -0.541 -10.358 1.00 77.69 89 VAL A N 1
ATOM 678 C CA . VAL A 1 89 ? -16.550 -0.109 -9.458 1.00 77.69 89 VAL A CA 1
ATOM 679 C C . VAL A 1 89 ? -17.748 -1.055 -9.547 1.00 77.69 89 VAL A C 1
ATOM 681 O O . VAL A 1 89 ? -18.281 -1.458 -8.513 1.00 77.69 89 VAL A O 1
ATOM 684 N N . LEU A 1 90 ? -18.154 -1.458 -10.753 1.00 77.88 90 LEU A N 1
ATOM 685 C CA . LEU A 1 90 ? -19.254 -2.402 -10.950 1.00 77.88 90 LEU A CA 1
ATOM 686 C C . LEU A 1 90 ? -18.928 -3.775 -10.355 1.00 77.88 90 LEU A C 1
ATOM 688 O O . LEU A 1 90 ? -19.725 -4.289 -9.576 1.00 77.88 90 LEU A O 1
ATOM 692 N N . ILE A 1 91 ? -17.751 -4.340 -10.644 1.00 73.31 91 ILE A N 1
ATOM 693 C CA . ILE A 1 91 ? -17.328 -5.639 -10.090 1.00 73.31 91 ILE A CA 1
ATOM 694 C C . ILE A 1 91 ? -17.352 -5.605 -8.557 1.00 73.31 91 ILE A C 1
ATOM 696 O O . ILE A 1 91 ? -17.890 -6.519 -7.930 1.00 73.31 91 ILE A O 1
ATOM 700 N N . LEU A 1 92 ? -16.827 -4.538 -7.949 1.00 67.38 92 LEU A N 1
ATOM 701 C CA . LEU A 1 92 ? -16.829 -4.377 -6.493 1.00 67.38 92 LEU A CA 1
ATOM 702 C C . LEU A 1 92 ? -18.241 -4.176 -5.915 1.00 67.38 92 LEU A C 1
ATOM 704 O O . LEU A 1 92 ? -18.499 -4.610 -4.795 1.00 67.38 92 LEU A O 1
ATOM 708 N N . SER A 1 93 ? -19.165 -3.578 -6.673 1.00 70.31 93 SER A N 1
ATOM 709 C CA . SER A 1 93 ? -20.549 -3.333 -6.234 1.00 70.31 93 SER A CA 1
ATOM 710 C C . SER A 1 93 ? -21.396 -4.609 -6.136 1.00 70.31 93 SER A C 1
ATOM 712 O O . SER A 1 93 ? -22.342 -4.650 -5.355 1.00 70.31 93 SER A O 1
ATOM 714 N N . PHE A 1 94 ? -21.063 -5.659 -6.896 1.00 65.94 94 PHE A N 1
ATOM 715 C CA . PHE A 1 94 ? -21.804 -6.933 -6.916 1.00 65.94 94 PHE A CA 1
ATOM 716 C C . PHE A 1 94 ? -21.153 -8.052 -6.074 1.00 65.94 94 PHE A C 1
ATOM 718 O O . PHE A 1 94 ? -21.608 -9.197 -6.094 1.00 65.94 94 PHE A O 1
ATOM 725 N N . GLY A 1 95 ? -20.092 -7.757 -5.318 1.00 51.72 95 GLY A N 1
ATOM 726 C CA . GLY A 1 95 ? -19.322 -8.755 -4.570 1.00 51.72 95 GLY A CA 1
ATOM 727 C C . GLY A 1 95 ? -19.940 -9.130 -3.221 1.00 51.72 95 GLY A C 1
ATOM 728 O O . GLY A 1 95 ? -19.531 -8.594 -2.203 1.00 51.72 95 GLY A O 1
ATOM 729 N N . GLY A 1 96 ? -20.875 -10.084 -3.182 1.00 61.53 96 GLY A N 1
ATOM 730 C CA . GLY A 1 96 ? -21.548 -10.543 -1.949 1.00 61.53 96 GLY A CA 1
ATOM 731 C C . GLY A 1 96 ? -20.629 -10.718 -0.721 1.00 61.53 96 GLY A C 1
ATOM 732 O O . GLY A 1 96 ? -20.825 -10.046 0.288 1.00 61.53 96 GLY A O 1
ATOM 733 N N . THR A 1 97 ? -19.580 -11.550 -0.805 1.00 55.00 97 THR A N 1
ATOM 734 C CA . THR A 1 97 ? -18.493 -11.628 0.200 1.00 55.00 97 THR A CA 1
ATOM 735 C C . THR A 1 97 ? -17.214 -11.001 -0.352 1.00 55.00 97 THR A C 1
ATOM 737 O O . THR A 1 97 ? -16.319 -11.710 -0.825 1.00 55.00 97 THR A O 1
ATOM 740 N N . ILE A 1 98 ? -17.155 -9.667 -0.304 1.00 62.06 98 ILE A N 1
ATOM 741 C CA . ILE A 1 98 ? -16.053 -8.822 -0.798 1.00 62.06 98 ILE A CA 1
ATOM 742 C C . ILE A 1 98 ? -14.687 -9.367 -0.363 1.00 62.06 98 ILE A C 1
ATOM 744 O O . ILE A 1 98 ? -13.788 -9.526 -1.181 1.00 62.06 98 ILE A O 1
ATOM 748 N N . GLU A 1 99 ? -14.541 -9.730 0.908 1.00 65.12 99 GLU A N 1
ATOM 749 C CA . GLU A 1 99 ? -13.245 -10.069 1.493 1.00 65.12 99 GLU A CA 1
ATOM 750 C C . GLU A 1 99 ? -12.585 -11.306 0.863 1.00 65.12 99 GLU A C 1
ATOM 752 O O . GLU A 1 99 ? -11.411 -11.268 0.503 1.00 65.12 99 GLU A O 1
ATOM 757 N N . ARG A 1 100 ? -13.342 -12.394 0.663 1.00 64.94 100 ARG A N 1
ATOM 758 C CA . ARG A 1 100 ? -12.790 -13.641 0.112 1.00 64.94 100 ARG A CA 1
ATOM 759 C C . ARG A 1 100 ? -12.443 -13.499 -1.369 1.00 64.94 100 ARG A C 1
ATOM 761 O O . ARG A 1 100 ? -11.441 -14.051 -1.813 1.00 64.94 100 ARG A O 1
ATOM 768 N N . MET A 1 101 ? -13.244 -12.748 -2.129 1.00 66.06 101 MET A N 1
ATOM 769 C CA . MET A 1 101 ? -12.941 -12.451 -3.533 1.00 66.06 101 MET A CA 1
ATOM 770 C C . MET A 1 101 ? -11.712 -11.545 -3.647 1.00 66.06 101 MET A C 1
ATOM 772 O O . MET A 1 101 ? -10.812 -11.853 -4.425 1.00 66.06 101 MET A O 1
ATOM 776 N N . LEU A 1 102 ? -11.635 -10.482 -2.838 1.00 71.00 102 LEU A N 1
ATOM 777 C CA . LEU A 1 102 ? -10.468 -9.599 -2.784 1.00 71.00 102 LEU A CA 1
ATOM 778 C C . LEU A 1 102 ? -9.195 -10.364 -2.423 1.00 71.00 102 LEU A C 1
ATOM 780 O O . LEU A 1 102 ? -8.165 -10.140 -3.051 1.00 71.00 102 LEU A O 1
ATOM 784 N N . GLU A 1 103 ? -9.264 -11.288 -1.465 1.00 77.19 103 GLU A N 1
ATOM 785 C CA . GLU A 1 103 ? -8.124 -12.116 -1.070 1.00 77.19 103 GLU A CA 1
ATOM 786 C C . GLU A 1 103 ? -7.641 -12.992 -2.238 1.00 77.19 103 GLU A C 1
ATOM 788 O O . GLU A 1 103 ? -6.455 -12.970 -2.567 1.00 77.19 103 GLU A O 1
ATOM 793 N N . TYR A 1 104 ? -8.545 -13.680 -2.946 1.00 78.50 104 TYR A N 1
ATOM 794 C CA . TYR A 1 104 ? -8.176 -14.458 -4.137 1.00 78.50 104 TYR A CA 1
ATOM 795 C C . TYR A 1 104 ? -7.566 -13.598 -5.248 1.00 78.50 104 TYR A C 1
ATOM 797 O O . TYR A 1 104 ? -6.551 -13.986 -5.834 1.00 78.50 104 TYR A O 1
ATOM 805 N N . PHE A 1 105 ? -8.154 -12.436 -5.543 1.00 80.38 105 PHE A N 1
ATOM 806 C CA . PHE A 1 105 ? -7.621 -11.527 -6.558 1.00 80.38 105 PHE A CA 1
ATOM 807 C C . PHE A 1 105 ? -6.260 -10.962 -6.155 1.00 80.38 105 PHE A C 1
ATOM 809 O O . PHE A 1 105 ? -5.363 -10.920 -6.994 1.00 80.38 105 PHE A O 1
ATOM 816 N N . ALA A 1 106 ? -6.071 -10.590 -4.888 1.00 83.19 106 ALA A N 1
ATOM 817 C CA . ALA A 1 106 ? -4.796 -10.100 -4.378 1.00 83.19 106 ALA A CA 1
ATOM 818 C C . ALA A 1 106 ? -3.705 -11.173 -4.482 1.00 83.19 106 ALA A C 1
ATOM 820 O O . ALA A 1 106 ? -2.631 -10.891 -5.010 1.00 83.19 106 ALA A O 1
ATOM 821 N N . TRP A 1 107 ? -3.989 -12.411 -4.065 1.00 85.50 107 TRP A N 1
ATOM 822 C CA . TRP A 1 107 ? -3.052 -13.531 -4.201 1.00 85.50 107 TRP A CA 1
ATOM 823 C C . TRP A 1 107 ? -2.737 -13.861 -5.659 1.00 85.50 107 TRP A C 1
ATOM 825 O O . TRP A 1 107 ? -1.580 -14.114 -5.995 1.00 85.50 107 TRP A O 1
ATOM 835 N N . THR A 1 108 ? -3.740 -13.812 -6.537 1.00 88.25 108 THR A N 1
ATOM 836 C CA . THR A 1 108 ? -3.552 -14.047 -7.976 1.00 88.25 108 THR A CA 1
ATOM 837 C C . THR A 1 108 ? -2.694 -12.949 -8.597 1.00 88.25 108 THR A C 1
ATOM 839 O O . THR A 1 108 ? -1.716 -13.246 -9.277 1.00 88.25 108 THR A O 1
ATOM 842 N N . MET A 1 109 ? -3.012 -11.681 -8.325 1.00 85.31 109 MET A N 1
ATOM 843 C CA . MET A 1 109 ? -2.237 -10.528 -8.783 1.00 85.31 109 MET A CA 1
ATOM 844 C C . MET A 1 109 ? -0.790 -10.623 -8.302 1.00 85.31 109 MET A C 1
ATOM 846 O O . MET A 1 109 ? 0.131 -10.460 -9.099 1.00 85.31 109 MET A O 1
ATOM 850 N N . LEU A 1 110 ? -0.590 -10.934 -7.019 1.00 89.69 110 LEU A N 1
ATOM 851 C CA . LEU A 1 110 ? 0.729 -11.122 -6.429 1.00 89.69 110 LEU A CA 1
ATOM 852 C C . LEU A 1 110 ? 1.494 -12.227 -7.162 1.00 89.69 110 LEU A C 1
ATOM 854 O O . LEU A 1 110 ? 2.607 -11.992 -7.622 1.00 89.69 1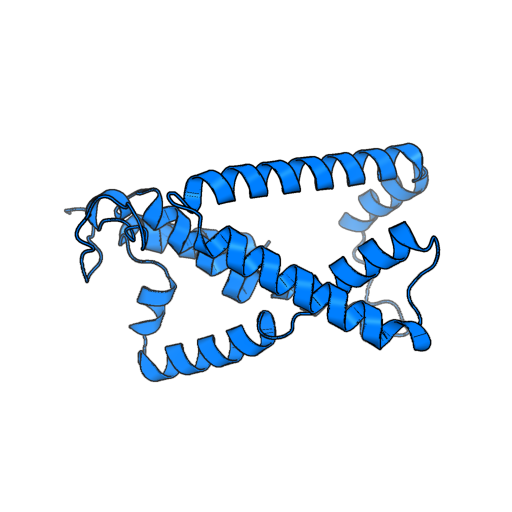10 LEU A O 1
ATOM 858 N N . GLY A 1 111 ? 0.878 -13.398 -7.335 1.00 92.56 111 GLY A N 1
ATOM 859 C CA . GLY A 1 111 ? 1.478 -14.529 -8.039 1.00 92.56 111 GLY A CA 1
ATOM 860 C C . GLY A 1 111 ? 1.880 -14.186 -9.473 1.00 92.56 111 GLY A C 1
ATOM 861 O O . GLY A 1 111 ? 3.008 -14.465 -9.871 1.00 92.56 111 GLY A O 1
ATOM 862 N N . VAL A 1 112 ? 0.999 -13.524 -10.227 1.00 92.06 112 VAL A N 1
ATOM 863 C CA . VAL A 1 112 ? 1.264 -13.110 -11.614 1.00 92.06 112 VAL A CA 1
ATOM 864 C C . VAL A 1 112 ? 2.405 -12.097 -11.683 1.00 92.06 112 VAL A C 1
ATOM 866 O O . VAL A 1 112 ? 3.318 -12.274 -12.487 1.00 92.06 112 VAL A O 1
ATOM 869 N N . VAL A 1 113 ? 2.392 -11.063 -10.836 1.00 90.81 113 VAL A N 1
ATOM 870 C CA . VAL A 1 113 ? 3.439 -10.029 -10.819 1.00 90.81 113 VAL A CA 1
ATOM 871 C C . VAL A 1 113 ? 4.788 -10.626 -10.429 1.00 90.81 113 VAL A C 1
ATOM 873 O O . VAL A 1 113 ? 5.782 -10.372 -11.106 1.00 90.81 113 VAL A O 1
ATOM 876 N N . PHE A 1 114 ? 4.837 -11.450 -9.380 1.00 93.50 114 PHE A N 1
ATOM 877 C CA . PHE A 1 114 ? 6.074 -12.108 -8.961 1.00 93.50 114 PHE A CA 1
ATOM 878 C C . PHE A 1 114 ? 6.605 -13.054 -10.035 1.00 93.50 114 PHE A C 1
ATOM 880 O O . PHE A 1 114 ? 7.787 -12.981 -10.368 1.00 93.50 114 PHE A O 1
ATOM 887 N N . LEU A 1 115 ? 5.747 -13.901 -10.610 1.00 94.81 115 LEU A N 1
ATOM 888 C CA . LEU A 1 115 ? 6.139 -14.812 -11.683 1.00 94.81 115 LEU A CA 1
ATOM 889 C C . LEU A 1 115 ? 6.686 -14.036 -12.883 1.00 94.81 115 LEU A C 1
ATOM 891 O O . LEU A 1 115 ? 7.763 -14.355 -13.377 1.00 94.81 115 LEU A O 1
ATOM 895 N N . PHE A 1 116 ? 5.978 -12.993 -13.315 1.00 92.25 116 PHE A N 1
ATOM 896 C CA . PHE A 1 116 ? 6.407 -12.134 -14.412 1.00 92.25 116 PHE A CA 1
ATOM 897 C C . PHE A 1 116 ? 7.775 -11.499 -14.135 1.00 92.25 116 PHE A C 1
ATOM 899 O O . PHE A 1 116 ? 8.679 -11.610 -14.962 1.00 92.25 116 PHE A O 1
ATOM 906 N N . LEU A 1 117 ? 7.960 -10.886 -12.961 1.00 91.69 117 LEU A N 1
ATOM 907 C CA . LEU A 1 117 ? 9.228 -10.254 -12.596 1.00 91.69 117 LEU A CA 1
ATOM 908 C C . LEU A 1 117 ? 10.373 -11.266 -12.525 1.00 91.69 117 LEU A C 1
ATOM 910 O O . LEU A 1 117 ? 11.462 -10.965 -13.009 1.00 91.69 117 LEU A O 1
ATOM 914 N N . VAL A 1 118 ? 10.144 -12.457 -11.968 1.00 93.00 118 VAL A N 1
ATOM 915 C CA . VAL A 1 118 ? 11.157 -13.520 -11.910 1.00 93.00 118 VAL A CA 1
ATOM 916 C C . VAL A 1 118 ? 11.535 -13.979 -13.314 1.00 93.00 118 VAL A C 1
ATOM 918 O O . VAL A 1 118 ? 12.721 -14.021 -13.635 1.00 93.00 118 VAL A O 1
ATOM 921 N N . VAL A 1 119 ? 10.549 -14.266 -14.167 1.00 94.62 119 VAL A N 1
ATOM 922 C CA . VAL A 1 119 ? 10.788 -14.703 -15.549 1.00 94.62 119 VAL A CA 1
ATOM 923 C C . VAL A 1 119 ? 11.585 -13.649 -16.314 1.00 94.62 119 VAL A C 1
ATOM 925 O O . VAL A 1 119 ? 12.591 -13.984 -16.933 1.00 94.62 119 VAL A O 1
ATOM 928 N N . VAL A 1 120 ? 11.193 -12.375 -16.231 1.00 91.12 120 VAL A N 1
ATOM 929 C CA . VAL A 1 120 ? 11.893 -11.287 -16.928 1.00 91.12 120 VAL A CA 1
ATOM 930 C C . VAL A 1 120 ? 13.315 -11.102 -16.396 1.00 91.12 120 VAL A C 1
ATOM 932 O O . VAL A 1 120 ? 14.248 -1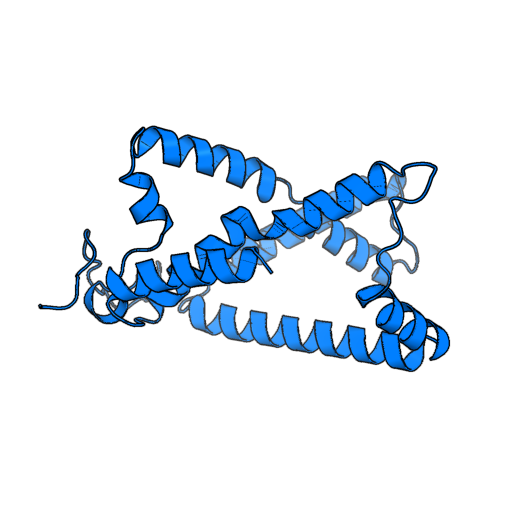0.986 -17.188 1.00 91.12 120 VAL A O 1
ATOM 935 N N . ASN A 1 121 ? 13.509 -11.113 -15.075 1.00 90.56 121 ASN A N 1
ATOM 936 C CA . ASN A 1 121 ? 14.841 -10.945 -14.493 1.00 90.56 121 ASN A CA 1
ATOM 937 C C . ASN A 1 121 ? 15.777 -12.098 -14.869 1.00 90.56 121 ASN A C 1
ATOM 939 O O . ASN A 1 121 ? 16.924 -11.857 -15.228 1.00 90.56 121 ASN A O 1
ATOM 943 N N . VAL A 1 122 ? 15.302 -13.343 -14.829 1.00 90.94 122 VAL A N 1
ATOM 944 C CA . VAL A 1 122 ? 16.136 -14.508 -15.159 1.00 90.94 122 VAL A CA 1
ATOM 945 C C . VAL A 1 122 ? 16.408 -14.603 -16.663 1.00 90.94 122 VAL A C 1
ATOM 947 O O . VAL A 1 122 ? 17.514 -14.967 -17.054 1.00 90.94 122 VAL A O 1
ATOM 950 N N . ALA A 1 123 ? 15.434 -14.265 -17.512 1.00 92.62 123 ALA A N 1
ATOM 951 C CA . ALA A 1 123 ? 15.585 -14.374 -18.962 1.00 92.62 123 ALA A CA 1
ATOM 952 C C . ALA A 1 123 ? 16.401 -13.228 -19.585 1.00 92.62 123 ALA A C 1
ATOM 954 O O . ALA A 1 123 ? 17.108 -13.460 -20.564 1.00 92.62 123 ALA A O 1
ATOM 955 N N . PHE A 1 124 ? 16.304 -12.004 -19.048 1.00 91.06 124 PHE A N 1
ATOM 956 C CA . PHE A 1 124 ? 16.839 -10.805 -19.709 1.00 91.06 124 PHE A CA 1
ATOM 957 C C . PHE A 1 124 ? 17.919 -10.049 -18.926 1.00 91.06 124 PHE A C 1
ATOM 959 O O . PHE A 1 124 ? 18.576 -9.199 -19.525 1.00 91.06 124 PHE A O 1
ATOM 966 N N . VAL A 1 125 ? 18.131 -10.309 -17.628 1.00 89.31 125 VAL A N 1
ATOM 967 C CA . VAL A 1 125 ? 19.094 -9.536 -16.819 1.00 89.31 125 VAL A CA 1
ATOM 968 C C . VAL A 1 125 ? 20.402 -10.316 -16.623 1.00 89.31 125 VAL A C 1
ATOM 970 O O . VAL A 1 125 ? 20.403 -11.344 -15.944 1.00 89.31 125 VAL A O 1
ATOM 973 N N . PRO A 1 126 ? 21.540 -9.819 -17.149 1.00 91.00 126 PRO A N 1
ATOM 974 C CA . PRO A 1 126 ? 22.858 -10.410 -16.927 1.00 91.00 126 PRO A CA 1
ATOM 975 C C . PRO A 1 126 ? 23.229 -10.557 -15.446 1.00 91.00 126 PRO A C 1
ATOM 977 O O . PRO A 1 126 ? 23.024 -9.638 -14.652 1.00 91.00 126 PRO A O 1
ATOM 980 N N . LEU A 1 127 ? 23.895 -11.665 -15.099 1.00 88.44 127 LEU A N 1
ATOM 981 C CA . LEU A 1 127 ? 24.402 -11.969 -13.747 1.00 88.44 127 LEU A CA 1
ATOM 982 C C . LEU A 1 127 ? 25.271 -10.853 -13.138 1.00 88.44 127 LEU A C 1
ATOM 984 O O . LEU A 1 127 ? 25.295 -10.682 -11.920 1.00 88.44 127 LEU A O 1
ATOM 988 N N . SER A 1 128 ? 25.961 -10.065 -13.966 1.00 86.38 128 SER A N 1
ATOM 989 C CA . SER A 1 128 ? 26.757 -8.918 -13.512 1.00 86.38 128 SER A CA 1
ATOM 990 C C . SER A 1 128 ? 25.913 -7.865 -12.792 1.00 86.38 128 SER A C 1
ATOM 992 O O . SER A 1 128 ? 26.353 -7.325 -11.777 1.00 86.38 128 SER A O 1
ATOM 994 N N . HIS A 1 129 ? 24.689 -7.604 -13.256 1.00 88.12 129 HIS A N 1
ATOM 995 C CA . HIS A 1 129 ? 23.792 -6.648 -12.610 1.00 88.12 129 HIS A CA 1
ATOM 996 C C . HIS A 1 129 ? 23.246 -7.177 -11.286 1.00 88.12 129 HIS A C 1
ATOM 998 O O . HIS A 1 129 ? 23.126 -6.408 -10.341 1.00 88.12 129 HIS A O 1
ATOM 1004 N N . TRP A 1 130 ? 23.015 -8.486 -11.167 1.00 87.12 130 TRP A N 1
ATOM 1005 C CA . TRP A 1 130 ? 22.602 -9.099 -9.901 1.00 87.12 130 TRP A CA 1
ATOM 1006 C C . TRP A 1 130 ? 23.668 -8.892 -8.822 1.00 87.12 130 TRP A C 1
ATOM 1008 O O . TRP A 1 130 ? 23.355 -8.476 -7.706 1.00 87.12 130 TRP A O 1
ATOM 1018 N N . ALA A 1 131 ? 24.939 -9.113 -9.175 1.00 87.44 131 ALA A N 1
ATOM 1019 C CA . ALA A 1 131 ? 26.063 -8.870 -8.277 1.00 87.44 131 ALA A CA 1
ATOM 1020 C C . ALA A 1 131 ? 26.198 -7.380 -7.917 1.00 87.44 131 ALA A C 1
ATOM 1022 O O . ALA A 1 131 ? 26.396 -7.051 -6.750 1.00 87.44 131 ALA A O 1
ATOM 1023 N N . GLN A 1 132 ? 26.035 -6.472 -8.887 1.00 86.06 132 GLN A N 1
ATOM 1024 C CA . GLN A 1 132 ? 26.057 -5.026 -8.635 1.00 86.06 132 GLN A CA 1
ATOM 1025 C C . GLN A 1 132 ? 24.927 -4.579 -7.703 1.00 86.06 132 GLN A C 1
ATOM 1027 O O . GLN A 1 132 ? 25.186 -3.834 -6.762 1.00 86.06 132 GLN A O 1
ATOM 1032 N N . THR A 1 133 ? 23.695 -5.049 -7.913 1.00 86.75 133 THR A N 1
ATOM 1033 C CA . THR A 1 133 ? 22.561 -4.752 -7.027 1.00 86.75 133 THR A CA 1
ATOM 1034 C C . THR A 1 133 ? 22.807 -5.295 -5.624 1.00 86.75 133 THR A C 1
ATOM 1036 O O . THR A 1 133 ? 22.551 -4.591 -4.651 1.00 86.75 133 THR A O 1
ATOM 1039 N N . PHE A 1 134 ? 23.356 -6.509 -5.507 1.00 88.25 134 PHE A N 1
ATOM 1040 C CA . PHE A 1 134 ? 23.698 -7.104 -4.216 1.00 88.25 134 PHE A CA 1
ATOM 1041 C C . PHE A 1 134 ? 24.753 -6.283 -3.461 1.00 88.25 134 PHE A C 1
ATOM 1043 O O . PHE A 1 134 ? 24.552 -5.951 -2.295 1.00 88.25 134 PHE A O 1
ATOM 1050 N N . VAL A 1 135 ? 25.841 -5.894 -4.131 1.00 88.12 135 VAL A N 1
ATOM 1051 C CA . VAL A 1 135 ? 26.870 -5.006 -3.559 1.00 88.12 135 VAL A CA 1
ATOM 1052 C C . VAL A 1 135 ? 26.283 -3.632 -3.217 1.00 88.12 135 VAL A C 1
ATOM 1054 O O . VAL A 1 135 ? 26.629 -3.061 -2.183 1.00 88.12 135 VAL A O 1
ATOM 1057 N N . GLY A 1 136 ? 25.337 -3.149 -4.026 1.00 84.56 136 GLY A N 1
ATOM 1058 C CA . GLY A 1 136 ? 24.591 -1.906 -3.834 1.00 84.56 136 GLY A CA 1
ATOM 1059 C C . GLY A 1 136 ? 23.939 -1.767 -2.456 1.00 84.56 136 GLY A C 1
ATOM 1060 O O . GLY A 1 136 ? 23.920 -0.674 -1.895 1.00 84.56 136 GLY A O 1
ATOM 1061 N N . PHE A 1 137 ? 23.462 -2.870 -1.866 1.00 84.25 137 PHE A N 1
ATOM 1062 C CA . PHE A 1 137 ? 22.878 -2.866 -0.515 1.00 84.25 137 PHE A CA 1
ATOM 1063 C C . PHE A 1 137 ? 23.888 -2.537 0.592 1.00 84.25 137 PHE A C 1
ATOM 1065 O O . PHE A 1 137 ? 23.486 -2.104 1.672 1.00 84.25 137 PHE A O 1
ATOM 1072 N N . PHE A 1 138 ? 25.181 -2.738 0.336 1.00 86.44 138 PHE A N 1
ATOM 1073 C CA . PHE A 1 138 ? 26.262 -2.515 1.298 1.00 86.44 138 PHE A CA 1
ATOM 1074 C C . PHE A 1 138 ? 27.147 -1.316 0.932 1.00 86.44 138 PHE A C 1
ATOM 1076 O O . PHE A 1 138 ? 27.957 -0.876 1.749 1.00 86.44 138 PHE A O 1
ATOM 1083 N N . SER A 1 139 ? 27.004 -0.765 -0.276 1.00 79.56 139 SER A N 1
ATOM 1084 C CA . SER A 1 139 ? 27.734 0.424 -0.706 1.00 79.56 139 SER A CA 1
ATOM 1085 C C . SER A 1 139 ? 26.998 1.695 -0.282 1.00 79.56 139 SER A C 1
ATOM 1087 O O . SER A 1 139 ? 26.046 2.132 -0.928 1.00 79.56 139 SER A O 1
ATOM 1089 N N . PHE A 1 140 ? 27.474 2.332 0.783 1.00 72.94 140 PHE A N 1
ATOM 1090 C CA . PHE A 1 140 ? 27.022 3.664 1.186 1.00 72.94 140 PHE A CA 1
ATOM 1091 C C . PHE A 1 140 ? 27.815 4.728 0.429 1.00 72.94 140 PHE A C 1
ATOM 1093 O O . PHE A 1 140 ? 28.690 5.397 0.978 1.00 72.94 140 PHE A O 1
ATOM 1100 N N . THR A 1 141 ? 27.558 4.849 -0.869 1.00 67.31 141 THR A N 1
ATOM 1101 C CA . THR A 1 141 ? 28.106 5.952 -1.659 1.00 67.31 141 THR A CA 1
ATOM 1102 C C . THR A 1 141 ? 27.273 7.204 -1.373 1.00 67.31 141 THR A C 1
ATOM 1104 O O . THR A 1 141 ? 26.047 7.132 -1.297 1.00 67.31 141 THR A O 1
ATOM 1107 N N . GLY A 1 142 ? 27.930 8.347 -1.151 1.00 69.00 142 GLY A N 1
ATOM 1108 C CA . GLY A 1 142 ? 27.245 9.627 -0.947 1.00 69.00 142 GLY A CA 1
ATOM 1109 C C . GLY A 1 142 ? 26.347 10.000 -2.132 1.00 69.00 142 GLY A C 1
ATOM 1110 O O . GLY A 1 142 ? 26.416 9.382 -3.193 1.00 69.00 142 GLY A O 1
ATOM 1111 N N . LEU A 1 143 ? 25.500 11.019 -1.951 1.00 71.62 143 LEU A N 1
ATOM 1112 C CA . LEU A 1 143 ? 24.576 11.467 -2.995 1.00 71.62 143 LEU A CA 1
ATOM 1113 C C . LEU A 1 143 ? 25.337 11.738 -4.306 1.00 71.62 143 LEU A C 1
ATOM 1115 O O . LEU A 1 143 ? 26.279 12.538 -4.291 1.00 71.62 143 LEU A O 1
ATOM 1119 N N . PRO A 1 144 ? 24.957 11.087 -5.423 1.00 70.38 144 PRO A N 1
ATOM 1120 C CA . PRO A 1 144 ? 25.618 11.310 -6.697 1.00 70.38 144 PRO A CA 1
ATOM 1121 C C . PRO A 1 144 ? 25.487 12.786 -7.091 1.00 70.38 144 PRO A C 1
ATOM 1123 O O . PRO A 1 144 ? 24.414 13.379 -6.978 1.00 70.38 144 PRO A O 1
ATOM 1126 N N . GLN A 1 145 ? 26.601 13.385 -7.517 1.00 79.00 145 GLN A N 1
ATOM 1127 C CA . GLN A 1 145 ? 26.614 14.714 -8.123 1.00 79.00 145 GLN A CA 1
ATOM 1128 C C . GLN A 1 145 ? 26.667 14.563 -9.650 1.00 79.00 145 GLN A C 1
ATOM 1130 O O . GLN A 1 145 ? 27.510 13.807 -10.134 1.00 79.00 145 GLN A O 1
ATOM 1135 N N . PRO A 1 146 ? 25.829 15.279 -10.422 1.00 83.19 146 PRO A N 1
ATOM 1136 C CA . PRO A 1 146 ? 24.803 16.234 -9.993 1.00 83.19 146 PRO A CA 1
ATOM 1137 C C . PRO A 1 146 ? 23.576 15.557 -9.361 1.00 83.19 146 PRO A C 1
ATOM 1139 O O . PRO A 1 146 ? 23.215 14.440 -9.717 1.00 83.19 146 PRO A O 1
ATOM 1142 N N . ILE A 1 147 ? 22.925 16.263 -8.430 1.00 81.38 147 ILE A N 1
ATOM 1143 C CA . ILE A 1 147 ? 21.721 15.770 -7.753 1.00 81.38 147 ILE A CA 1
ATOM 1144 C C . ILE A 1 147 ? 20.570 15.731 -8.758 1.00 81.38 147 ILE A C 1
ATOM 1146 O O . ILE A 1 147 ? 20.087 16.770 -9.210 1.00 81.38 147 ILE A O 1
ATOM 1150 N N . ASP A 1 148 ? 20.103 14.526 -9.065 1.00 85.62 148 ASP A N 1
ATOM 1151 C CA . ASP A 1 148 ? 18.863 14.324 -9.802 1.00 85.62 148 ASP A CA 1
ATOM 1152 C C . ASP A 1 148 ? 17.674 14.452 -8.839 1.00 85.62 148 ASP A C 1
ATOM 1154 O O . ASP A 1 148 ? 17.335 13.536 -8.083 1.00 85.62 148 ASP A O 1
ATOM 1158 N N . TRP A 1 149 ? 17.032 15.618 -8.863 1.00 85.62 149 TRP A N 1
ATOM 1159 C CA . TRP A 1 149 ? 15.841 15.898 -8.061 1.00 85.62 149 TRP A CA 1
ATOM 1160 C C . TRP A 1 149 ? 14.675 14.948 -8.362 1.00 85.62 149 TRP A C 1
ATOM 1162 O O . TRP A 1 149 ? 13.856 14.703 -7.475 1.00 85.62 149 TRP A O 1
ATOM 1172 N N . GLY A 1 150 ? 14.614 14.378 -9.569 1.00 86.56 150 GLY A N 1
ATOM 1173 C CA . GLY A 1 150 ? 13.645 13.350 -9.933 1.00 86.56 150 GLY A CA 1
ATOM 1174 C C . GLY A 1 150 ? 13.893 12.047 -9.177 1.00 86.56 150 GLY A C 1
ATOM 1175 O O . GLY A 1 150 ? 12.957 11.493 -8.600 1.00 86.56 150 GLY A O 1
ATOM 1176 N N . LEU A 1 151 ? 15.149 11.597 -9.091 1.00 85.00 151 LEU A N 1
ATOM 1177 C CA . LEU A 1 151 ? 15.515 10.411 -8.304 1.00 85.00 151 LEU A CA 1
ATOM 1178 C C . LEU A 1 151 ? 15.286 10.619 -6.804 1.00 85.00 151 LEU A C 1
ATOM 1180 O O . LEU A 1 151 ? 14.762 9.726 -6.137 1.00 85.00 151 LEU A O 1
ATOM 1184 N N . ILE A 1 152 ? 15.611 11.801 -6.274 1.00 86.62 152 ILE A N 1
ATOM 1185 C CA . ILE A 1 152 ? 15.329 12.141 -4.870 1.00 86.62 152 ILE A CA 1
ATOM 1186 C C . ILE A 1 152 ? 13.818 12.164 -4.607 1.00 86.62 152 ILE A C 1
ATOM 1188 O O . ILE A 1 152 ? 13.359 11.617 -3.603 1.00 86.62 152 ILE A O 1
ATOM 1192 N N . GLY A 1 153 ? 13.035 12.737 -5.524 1.00 85.44 153 GLY A N 1
ATOM 1193 C CA . GLY A 1 153 ? 11.576 12.735 -5.453 1.00 85.44 153 GLY A CA 1
ATOM 1194 C C . GLY A 1 153 ? 10.988 11.323 -5.499 1.00 85.44 153 GLY A C 1
ATOM 1195 O O . GLY A 1 153 ? 10.140 10.987 -4.673 1.00 85.44 153 GLY A O 1
ATOM 1196 N N . ALA A 1 154 ? 11.473 10.467 -6.400 1.00 84.06 154 ALA A N 1
ATOM 1197 C CA . ALA A 1 154 ? 11.043 9.074 -6.512 1.00 84.06 154 ALA A CA 1
ATOM 1198 C C . ALA A 1 154 ? 11.401 8.254 -5.262 1.00 84.06 154 ALA A C 1
ATOM 1200 O O . ALA A 1 154 ? 10.580 7.467 -4.779 1.00 84.06 154 ALA A O 1
ATOM 1201 N N . LEU A 1 155 ? 12.592 8.471 -4.696 1.00 83.12 155 LEU A N 1
ATOM 1202 C CA . LEU A 1 155 ? 13.016 7.859 -3.438 1.00 83.12 155 LEU A CA 1
ATOM 1203 C C . LEU A 1 155 ? 12.103 8.288 -2.282 1.00 83.12 155 LEU A C 1
ATOM 1205 O O . LEU A 1 155 ? 11.602 7.433 -1.550 1.00 83.12 155 LEU A O 1
ATOM 1209 N N . ALA A 1 156 ? 11.844 9.591 -2.145 1.00 83.06 156 ALA A N 1
ATOM 1210 C CA . ALA A 1 156 ? 10.963 10.133 -1.112 1.00 83.06 156 ALA A CA 1
ATOM 1211 C C . ALA A 1 156 ? 9.523 9.612 -1.258 1.00 83.06 156 ALA A C 1
ATOM 1213 O O . ALA A 1 156 ? 8.918 9.181 -0.274 1.00 83.06 156 ALA A O 1
ATOM 1214 N N . ALA A 1 157 ? 8.998 9.573 -2.486 1.00 80.88 157 ALA A N 1
ATOM 1215 C CA . ALA A 1 157 ? 7.674 9.033 -2.781 1.00 80.88 157 ALA A CA 1
ATOM 1216 C C . ALA A 1 157 ? 7.579 7.539 -2.435 1.00 80.88 157 ALA A C 1
ATOM 1218 O O . ALA A 1 157 ? 6.632 7.117 -1.773 1.00 80.88 157 ALA A O 1
ATOM 1219 N N . THR A 1 158 ? 8.582 6.738 -2.804 1.00 80.62 158 THR A N 1
ATOM 1220 C CA . THR A 1 158 ? 8.606 5.294 -2.510 1.00 80.62 158 THR A CA 1
ATOM 1221 C C . THR A 1 158 ? 8.735 5.033 -1.007 1.00 80.62 158 THR A C 1
ATOM 1223 O O . THR A 1 158 ? 8.033 4.180 -0.460 1.00 80.62 158 THR A O 1
ATOM 1226 N N . ALA A 1 159 ? 9.559 5.816 -0.304 1.00 79.88 159 ALA A N 1
ATOM 1227 C CA . ALA A 1 159 ? 9.687 5.748 1.150 1.00 79.88 159 ALA A CA 1
ATOM 1228 C C . ALA A 1 159 ? 8.387 6.143 1.885 1.00 79.88 159 ALA A C 1
ATOM 1230 O O . ALA A 1 159 ? 8.098 5.599 2.955 1.00 79.88 159 ALA A O 1
ATOM 1231 N N . GLY A 1 160 ? 7.586 7.050 1.313 1.00 71.50 160 GLY A N 1
ATOM 1232 C CA . GLY A 1 160 ? 6.312 7.525 1.871 1.00 71.50 160 GLY A CA 1
ATOM 1233 C C . GLY A 1 160 ? 5.054 6.767 1.416 1.00 71.50 160 GLY A C 1
ATOM 1234 O O . GLY A 1 160 ? 4.002 6.924 2.032 1.00 71.50 160 GLY A O 1
ATOM 1235 N N . SER A 1 161 ? 5.144 5.924 0.380 1.00 71.25 161 SER A N 1
ATOM 1236 C CA . SER A 1 161 ? 3.994 5.274 -0.283 1.00 71.25 161 SER A CA 1
ATOM 1237 C C . SER A 1 161 ? 3.104 4.434 0.657 1.00 71.25 161 SER A C 1
ATOM 1239 O O . SER A 1 161 ? 1.907 4.273 0.429 1.00 71.25 161 SER A O 1
ATOM 1241 N N . GLY A 1 162 ? 3.644 3.976 1.789 1.00 63.94 162 GLY A N 1
ATOM 1242 C CA . GLY A 1 162 ? 2.930 3.175 2.785 1.00 63.94 162 GLY A CA 1
ATOM 1243 C C . GLY A 1 162 ? 2.018 3.931 3.764 1.00 63.94 162 GLY A C 1
ATOM 1244 O O . GLY A 1 162 ? 1.639 3.340 4.762 1.00 63.94 162 GLY A O 1
ATOM 1245 N N . GLY A 1 163 ? 1.700 5.213 3.562 1.00 70.94 163 GLY A N 1
ATOM 1246 C CA . GLY A 1 163 ? 0.932 6.023 4.527 1.00 70.94 163 GLY A CA 1
ATOM 1247 C C . GLY A 1 163 ? -0.494 5.518 4.814 1.00 70.94 163 GLY A C 1
ATOM 1248 O O . GLY A 1 163 ? -0.715 4.709 5.713 1.00 70.94 163 GLY A O 1
ATOM 1249 N N . LEU A 1 164 ? -1.493 6.023 4.080 1.00 70.38 164 LEU A N 1
ATOM 1250 C CA . LEU A 1 164 ? -2.902 5.697 4.350 1.00 70.38 164 LEU A CA 1
ATOM 1251 C C . LEU A 1 164 ? -3.260 4.262 3.962 1.00 70.38 164 LEU A C 1
ATOM 1253 O O . LEU A 1 164 ? -3.990 3.587 4.683 1.00 70.38 164 LEU A O 1
ATOM 1257 N N . GLY A 1 165 ? -2.698 3.774 2.853 1.00 70.38 165 GLY A N 1
ATOM 1258 C CA . GLY A 1 165 ? -2.937 2.414 2.375 1.00 70.38 165 GLY A CA 1
ATOM 1259 C C . GLY A 1 165 ? -2.603 1.357 3.427 1.00 70.38 165 GLY A C 1
ATOM 1260 O O . GLY A 1 165 ? -3.415 0.472 3.676 1.00 70.38 165 GLY A O 1
ATOM 1261 N N . ASN A 1 166 ? -1.477 1.483 4.135 1.00 78.50 166 ASN A N 1
ATOM 1262 C CA . ASN A 1 166 ? -1.105 0.472 5.126 1.00 78.50 166 ASN A CA 1
ATOM 1263 C C . ASN A 1 166 ? -1.991 0.501 6.371 1.00 78.50 166 ASN A C 1
ATOM 1265 O O . ASN A 1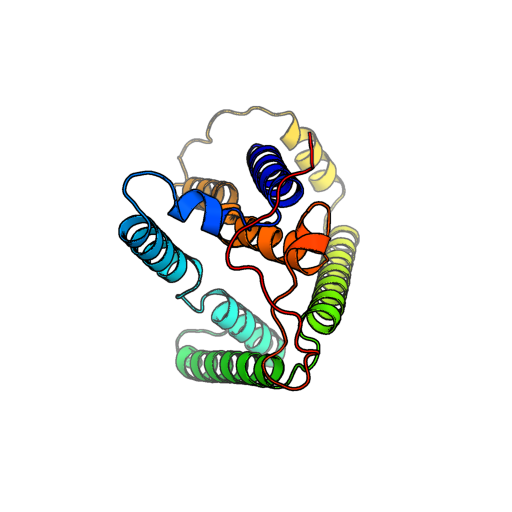 166 ? -2.227 -0.541 6.977 1.00 78.50 166 ASN A O 1
ATOM 1269 N N . LEU A 1 167 ? -2.522 1.665 6.752 1.00 78.31 167 LEU A N 1
ATOM 1270 C CA . LEU A 1 167 ? -3.422 1.754 7.901 1.00 78.31 167 LEU A CA 1
ATOM 1271 C C . LEU A 1 167 ? -4.736 1.006 7.652 1.00 78.31 167 LEU A C 1
ATOM 1273 O O . LEU A 1 167 ? -5.337 0.508 8.602 1.00 78.31 167 LEU A O 1
ATOM 1277 N N . THR A 1 168 ? -5.149 0.835 6.391 1.00 78.00 168 THR A N 1
ATOM 1278 C CA . THR A 1 168 ? -6.331 0.026 6.048 1.00 78.00 168 THR A CA 1
ATOM 1279 C C . THR A 1 168 ? -6.166 -1.462 6.364 1.00 78.00 168 THR A C 1
ATOM 1281 O O . THR A 1 168 ? -7.167 -2.140 6.585 1.00 78.00 168 THR A O 1
ATOM 1284 N N . VAL A 1 169 ? -4.930 -1.963 6.506 1.00 78.38 169 VAL A N 1
ATOM 1285 C CA . VAL A 1 169 ? -4.660 -3.345 6.947 1.00 78.38 169 VAL A CA 1
ATOM 1286 C C . VAL A 1 169 ? -5.266 -3.607 8.327 1.00 78.38 169 VAL A C 1
ATOM 1288 O O . VAL A 1 169 ? -5.726 -4.712 8.603 1.00 78.38 169 VAL A O 1
ATOM 1291 N N . THR A 1 170 ? -5.345 -2.586 9.185 1.00 79.06 170 THR A N 1
ATOM 1292 C CA . THR A 1 170 ? -5.991 -2.724 10.497 1.00 79.06 170 THR A CA 1
ATOM 1293 C C . THR A 1 170 ? -7.488 -3.008 10.397 1.00 79.06 170 THR A C 1
ATOM 1295 O O . THR A 1 170 ? -8.013 -3.764 11.209 1.00 79.06 170 THR A O 1
ATOM 1298 N N . ASN A 1 171 ? -8.166 -2.495 9.365 1.00 77.25 171 ASN A N 1
ATOM 1299 C CA . ASN A 1 171 ? -9.568 -2.828 9.116 1.00 77.25 171 ASN A CA 1
ATOM 1300 C C . ASN A 1 171 ? -9.702 -4.318 8.782 1.00 77.25 171 ASN A C 1
ATOM 1302 O O . ASN A 1 171 ? -10.506 -5.007 9.393 1.00 77.25 171 ASN A O 1
ATOM 1306 N N . TRP A 1 172 ? -8.832 -4.839 7.910 1.00 75.62 172 TRP A N 1
ATOM 1307 C CA . TRP A 1 172 ? -8.837 -6.258 7.545 1.00 75.62 172 TRP A CA 1
ATOM 1308 C C . TRP A 1 172 ? -8.568 -7.180 8.743 1.00 75.62 172 TRP A C 1
ATOM 1310 O O . TRP A 1 172 ? -9.260 -8.178 8.923 1.00 75.62 172 TRP A O 1
ATOM 1320 N N . ILE A 1 173 ? -7.604 -6.839 9.606 1.00 74.06 173 ILE A N 1
ATOM 1321 C CA . ILE A 1 173 ? -7.295 -7.641 10.805 1.00 74.06 173 ILE A CA 1
ATOM 1322 C C . ILE A 1 173 ? -8.473 -7.666 11.780 1.00 74.06 173 ILE A C 1
ATOM 1324 O O . ILE A 1 173 ? -8.769 -8.710 12.368 1.00 74.06 173 ILE A O 1
ATOM 1328 N N . ARG A 1 174 ? -9.152 -6.526 11.939 1.00 75.12 174 ARG A N 1
ATOM 1329 C CA . ARG A 1 174 ? -10.374 -6.429 12.736 1.00 75.12 174 ARG A CA 1
ATOM 1330 C C . ARG A 1 174 ? -11.494 -7.282 12.144 1.00 75.12 174 ARG A C 1
ATOM 1332 O O . ARG A 1 174 ? -12.096 -8.051 12.887 1.00 75.12 174 ARG A O 1
ATOM 1339 N N . ASP A 1 175 ? -11.741 -7.166 10.841 1.00 71.19 175 ASP A N 1
ATOM 1340 C CA . ASP A 1 175 ? -12.848 -7.837 10.148 1.00 71.19 175 ASP A CA 1
ATOM 1341 C C . ASP A 1 175 ? -12.656 -9.362 10.084 1.00 71.19 175 ASP A C 1
ATOM 1343 O O . ASP A 1 175 ? -13.612 -10.112 10.283 1.00 71.19 175 ASP A O 1
ATOM 1347 N N . LYS A 1 176 ? -11.408 -9.840 9.964 1.00 71.88 176 LYS A N 1
ATOM 1348 C CA . LYS A 1 176 ? -11.043 -11.259 10.150 1.00 71.88 176 LYS A CA 1
ATOM 1349 C C . LYS A 1 176 ? -11.286 -11.777 11.573 1.00 71.88 176 LYS A C 1
ATOM 1351 O O . LYS A 1 176 ? -11.204 -12.982 11.807 1.00 71.88 176 LYS A O 1
ATOM 1356 N N . GLY A 1 177 ? -11.546 -10.891 12.532 1.00 66.94 177 GLY A N 1
ATOM 1357 C CA . GLY A 1 177 ? -11.802 -11.247 13.920 1.00 66.94 177 GLY A CA 1
ATOM 1358 C C . GLY A 1 177 ? -10.543 -11.578 14.724 1.00 66.94 177 GLY A C 1
ATOM 1359 O O . GLY A 1 177 ? -10.645 -12.237 15.758 1.00 66.94 177 GLY A O 1
ATOM 1360 N N . PHE A 1 178 ? -9.352 -11.145 14.303 1.00 73.88 178 PHE A N 1
ATOM 1361 C CA . PHE A 1 178 ? -8.142 -11.397 15.089 1.00 73.88 178 PHE A CA 1
ATOM 1362 C C . PHE A 1 178 ? -8.166 -10.624 16.420 1.00 73.88 178 PHE A C 1
ATOM 1364 O O . PHE A 1 178 ? -8.563 -9.459 16.485 1.00 73.88 178 PHE A O 1
ATOM 1371 N N . GLY A 1 179 ? -7.717 -11.275 17.499 1.00 75.62 179 GLY A N 1
ATOM 1372 C CA . GLY A 1 179 ? -7.698 -10.689 18.842 1.00 75.62 179 GLY A CA 1
ATOM 1373 C C . GLY A 1 179 ? -9.090 -10.244 19.301 1.00 75.62 179 GLY A C 1
ATOM 1374 O O . GLY A 1 179 ? -10.073 -10.982 19.166 1.00 75.62 179 GLY A O 1
ATOM 1375 N N . MET A 1 180 ? -9.178 -9.014 19.809 1.00 71.00 180 MET A N 1
ATOM 1376 C CA . MET A 1 180 ? -10.444 -8.420 20.246 1.00 71.00 180 MET A CA 1
ATOM 1377 C C . MET A 1 180 ? -11.400 -8.079 19.091 1.00 71.00 180 MET A C 1
ATOM 1379 O O . MET A 1 180 ? -12.578 -7.834 19.343 1.00 71.00 180 MET A O 1
ATOM 1383 N N . GLY A 1 181 ? -10.961 -8.163 17.826 1.00 59.31 181 GLY A N 1
ATOM 1384 C CA . GLY A 1 181 ? -11.840 -8.053 16.653 1.00 59.31 181 GLY A CA 1
ATOM 1385 C C . GLY A 1 181 ? -12.963 -9.101 16.645 1.00 59.31 181 GLY A C 1
ATOM 1386 O O . GLY A 1 181 ? -14.103 -8.776 16.319 1.00 59.31 181 GLY A O 1
ATOM 1387 N N . SER A 1 182 ? -12.697 -10.322 17.134 1.00 61.50 182 SER A N 1
ATOM 1388 C CA . SER A 1 182 ? -13.712 -11.388 17.280 1.00 61.50 182 SER A CA 1
ATOM 1389 C C . SER A 1 182 ? -14.871 -11.031 18.221 1.00 61.50 182 SER A C 1
ATOM 1391 O O . SER A 1 182 ? -15.917 -11.677 18.183 1.00 61.50 182 SER A O 1
ATOM 1393 N N . LYS A 1 183 ? -14.690 -10.024 19.087 1.00 63.12 183 LYS A N 1
ATOM 1394 C CA . LYS A 1 183 ? -15.661 -9.601 20.108 1.00 63.12 183 LYS A CA 1
ATOM 1395 C C . LYS A 1 183 ? -16.448 -8.346 19.722 1.00 63.12 183 LYS A C 1
ATOM 1397 O O . LYS A 1 183 ? -17.433 -8.042 20.385 1.00 63.12 183 LYS A O 1
ATOM 1402 N N . VAL A 1 184 ? -16.020 -7.625 18.684 1.00 54.31 184 VAL A N 1
ATOM 1403 C CA . VAL A 1 184 ? -16.555 -6.299 18.305 1.00 54.31 184 VAL A CA 1
ATOM 1404 C C . VAL A 1 184 ? -17.495 -6.374 17.085 1.00 54.31 184 VAL A C 1
ATOM 1406 O O . VAL A 1 184 ? -18.247 -5.432 16.833 1.00 54.31 184 VAL A O 1
ATOM 1409 N N . GLY A 1 185 ? -17.523 -7.514 16.385 1.00 53.31 185 GLY A N 1
ATOM 1410 C CA . GLY A 1 185 ? -18.321 -7.726 15.171 1.00 53.31 185 GLY A CA 1
ATOM 1411 C C . GLY A 1 185 ? -17.628 -7.196 13.907 1.00 53.31 185 GLY A C 1
ATOM 1412 O O . GLY A 1 185 ? -16.711 -6.382 13.994 1.00 53.31 185 GLY A O 1
ATOM 1413 N N . ALA A 1 186 ? -18.056 -7.670 12.733 1.00 55.47 186 ALA A N 1
ATOM 1414 C CA . ALA A 1 186 ? -17.507 -7.296 11.422 1.00 55.47 186 ALA A CA 1
ATOM 1415 C C . ALA A 1 186 ? -18.507 -6.441 10.625 1.00 55.47 186 ALA A C 1
ATOM 1417 O O . ALA A 1 186 ? -19.709 -6.508 10.886 1.00 55.47 186 ALA A O 1
ATOM 1418 N N . ILE A 1 187 ? -18.030 -5.651 9.653 1.00 54.06 187 ILE A N 1
ATOM 1419 C CA . ILE A 1 187 ? -18.901 -4.865 8.759 1.00 54.06 187 ILE A CA 1
ATOM 1420 C C . ILE A 1 187 ? -19.740 -5.830 7.903 1.00 54.06 187 ILE A C 1
ATOM 1422 O O . ILE A 1 187 ? -19.173 -6.544 7.073 1.00 54.06 187 ILE A O 1
ATOM 1426 N N . PRO A 1 188 ? -21.079 -5.885 8.075 1.00 45.47 188 PRO A N 1
ATOM 1427 C CA . PRO A 1 188 ? -21.911 -6.738 7.241 1.00 45.47 188 PRO A CA 1
ATOM 1428 C C . PRO A 1 188 ? -21.914 -6.209 5.802 1.00 45.47 188 PRO A C 1
ATOM 1430 O O . PRO A 1 188 ? -21.991 -5.003 5.564 1.00 45.47 188 PRO A O 1
ATOM 1433 N N . SER A 1 189 ? -21.840 -7.121 4.833 1.00 42.72 189 SER A N 1
ATOM 1434 C CA . SER A 1 189 ? -21.957 -6.783 3.412 1.00 42.72 189 SER A CA 1
ATOM 1435 C C . SER A 1 189 ? -23.300 -6.109 3.116 1.00 42.72 189 SER A C 1
ATOM 1437 O O . SER A 1 189 ? -24.339 -6.545 3.619 1.00 42.72 189 SER A O 1
ATOM 1439 N N . ALA A 1 190 ? -23.280 -5.073 2.269 1.00 45.72 190 ALA A N 1
ATOM 1440 C CA . ALA A 1 190 ? -24.454 -4.283 1.888 1.00 45.72 190 ALA A CA 1
ATOM 1441 C C . ALA A 1 190 ? -25.565 -5.119 1.220 1.00 45.72 190 ALA A C 1
ATOM 1443 O O . ALA A 1 190 ? -26.729 -4.726 1.251 1.00 45.72 190 ALA A O 1
ATOM 1444 N N . VAL A 1 191 ? -25.226 -6.284 0.651 1.00 42.06 191 VAL A N 1
ATOM 1445 C CA . VAL A 1 191 ? -26.189 -7.240 0.091 1.00 42.06 191 VAL A CA 1
ATOM 1446 C C . VAL A 1 191 ? -25.806 -8.658 0.523 1.00 42.06 191 VAL A C 1
ATOM 1448 O O . VAL A 1 191 ? -24.756 -9.172 0.146 1.00 42.06 191 VAL A O 1
ATOM 1451 N N . GLY A 1 192 ? -26.674 -9.303 1.310 1.00 41.47 192 GLY A N 1
ATOM 1452 C CA . GLY A 1 192 ? -26.556 -10.724 1.676 1.00 41.47 192 GLY A CA 1
ATOM 1453 C C . GLY A 1 192 ? -25.661 -11.056 2.879 1.00 41.47 192 GLY A C 1
ATOM 1454 O O . GLY A 1 192 ? -25.400 -12.232 3.121 1.00 41.47 192 GLY A O 1
ATOM 1455 N N . GLY A 1 193 ? -25.192 -10.069 3.649 1.00 40.28 193 GLY A N 1
ATOM 1456 C CA . GLY A 1 193 ? -24.419 -10.311 4.873 1.00 40.28 193 GLY A CA 1
ATOM 1457 C C . GLY A 1 193 ? -25.287 -10.760 6.056 1.00 40.28 193 GLY A C 1
ATOM 1458 O O . GLY A 1 193 ? -26.343 -10.181 6.312 1.00 40.28 193 GLY A O 1
ATOM 1459 N N . HIS A 1 194 ? -24.824 -11.755 6.822 1.00 43.56 194 HIS A N 1
ATOM 1460 C CA . HIS A 1 194 ? -25.370 -12.024 8.155 1.00 43.56 194 HIS A CA 1
ATOM 1461 C C . HIS A 1 194 ? -25.239 -10.756 9.015 1.00 43.56 194 HIS A C 1
ATOM 1463 O O . HIS A 1 194 ? -24.158 -10.178 9.115 1.00 43.56 194 HIS A O 1
ATOM 1469 N N . GLN A 1 195 ? -26.349 -10.321 9.615 1.00 40.88 195 GLN A N 1
ATOM 1470 C CA . GLN A 1 195 ? -26.433 -9.152 10.495 1.00 40.88 195 GLN A CA 1
ATOM 1471 C C . GLN A 1 195 ? -25.640 -9.413 11.783 1.00 40.88 195 GLN A C 1
ATOM 1473 O O . GLN A 1 195 ? -26.186 -9.889 12.777 1.00 40.88 195 GLN A O 1
ATOM 1478 N N . ILE A 1 196 ? -24.338 -9.139 11.765 1.00 51.22 196 ILE A N 1
ATOM 1479 C CA . ILE A 1 196 ? -23.516 -9.114 12.973 1.00 51.22 196 ILE A CA 1
ATOM 1480 C C . ILE A 1 196 ? -23.587 -7.685 13.510 1.00 51.22 196 ILE A C 1
ATOM 1482 O O . ILE A 1 196 ? -23.202 -6.743 12.818 1.00 51.22 196 ILE A O 1
ATOM 1486 N N . GLN A 1 197 ? -24.125 -7.506 14.721 1.00 44.72 197 GLN A N 1
ATOM 1487 C CA . GLN A 1 197 ? -24.149 -6.189 15.355 1.00 44.72 197 GLN A CA 1
ATOM 1488 C C . GLN A 1 197 ? -22.715 -5.712 15.591 1.00 44.72 197 GLN A C 1
ATOM 1490 O O . GLN A 1 197 ? -21.948 -6.331 16.325 1.00 44.72 197 GLN A O 1
ATOM 1495 N N . LEU A 1 198 ? -22.374 -4.596 14.954 1.00 48.38 198 LEU A N 1
ATOM 1496 C CA . LEU A 1 198 ? -21.117 -3.893 15.147 1.00 48.38 198 LEU A CA 1
ATOM 1497 C C . LEU A 1 198 ? -21.202 -3.102 16.450 1.00 48.38 198 LEU A C 1
ATOM 1499 O O . LEU A 1 198 ? -22.026 -2.193 16.579 1.00 48.38 198 LEU A O 1
ATOM 1503 N N . SER A 1 199 ? -20.347 -3.430 17.415 1.00 49.16 199 SER A N 1
ATOM 1504 C CA . SER A 1 199 ? -20.215 -2.596 18.605 1.00 49.16 199 SER A CA 1
ATOM 1505 C C . SER A 1 199 ? -19.642 -1.233 18.206 1.00 49.16 199 SER A C 1
ATOM 1507 O O . SER A 1 199 ? -18.653 -1.139 17.476 1.00 49.16 199 SER A O 1
ATOM 1509 N N . HIS A 1 200 ? -20.261 -0.162 18.708 1.00 49.38 200 HIS A N 1
ATOM 1510 C CA . HIS A 1 200 ? -19.835 1.224 18.482 1.00 49.38 200 HIS A CA 1
ATOM 1511 C C . HIS A 1 200 ? -18.486 1.544 19.157 1.00 49.38 200 HIS A C 1
ATOM 1513 O O . HIS A 1 200 ? -17.875 2.578 18.888 1.00 49.38 200 HIS A O 1
ATOM 1519 N N . VAL A 1 201 ? -18.024 0.663 20.053 1.00 53.16 201 VAL A N 1
ATOM 1520 C CA . VAL A 1 201 ? -16.797 0.811 20.839 1.00 53.16 201 VAL A CA 1
ATOM 1521 C C . VAL A 1 201 ? -16.040 -0.520 20.853 1.00 53.16 201 VAL A C 1
ATOM 1523 O O . VAL A 1 201 ? -16.652 -1.585 20.954 1.00 53.16 201 VAL A O 1
ATOM 1526 N N . GLY A 1 202 ? -14.711 -0.461 20.740 1.00 54.16 202 GLY A N 1
ATOM 1527 C CA . GLY A 1 202 ? -13.841 -1.621 20.927 1.00 54.16 202 GLY A CA 1
ATOM 1528 C C . GLY A 1 202 ? -13.976 -2.259 22.318 1.00 54.16 202 GLY A C 1
ATOM 1529 O O . GLY A 1 202 ? -14.508 -1.648 23.245 1.00 54.16 202 GLY A O 1
ATOM 1530 N N . VAL A 1 203 ? -13.481 -3.486 22.471 1.00 59.97 203 VAL A N 1
ATOM 1531 C CA . VAL A 1 203 ? -13.467 -4.227 23.743 1.00 59.97 203 VAL A CA 1
ATOM 1532 C C . VAL A 1 203 ? -12.017 -4.559 24.077 1.00 59.97 203 VAL A C 1
ATOM 1534 O O . VAL A 1 203 ? -11.243 -4.904 23.191 1.00 59.97 203 VAL A O 1
ATOM 1537 N N . VAL A 1 204 ? -11.647 -4.457 25.352 1.00 59.75 204 VAL A N 1
ATOM 1538 C CA . VAL A 1 204 ? -10.301 -4.780 25.847 1.00 59.75 204 VAL A CA 1
ATOM 1539 C C . VAL A 1 204 ? -10.326 -6.141 26.543 1.00 59.75 204 VAL A C 1
ATOM 1541 O O . VAL A 1 204 ? -11.372 -6.549 27.054 1.00 59.75 204 VAL A O 1
ATOM 1544 N N . PHE A 1 205 ? -9.200 -6.861 26.549 1.00 49.12 205 PHE A N 1
ATOM 1545 C CA . PHE A 1 205 ? -9.076 -8.095 27.325 1.00 49.12 205 PHE A CA 1
ATOM 1546 C C . PHE A 1 205 ? -9.474 -7.847 28.791 1.00 49.12 205 PHE A C 1
ATOM 1548 O O . PHE A 1 205 ? -9.047 -6.840 29.364 1.00 49.12 205 PHE A O 1
ATOM 1555 N N . PRO A 1 206 ? -10.287 -8.729 29.400 1.00 56.94 206 PRO A N 1
ATOM 1556 C CA . PRO A 1 206 ? -10.524 -8.666 30.835 1.00 56.94 206 PRO A CA 1
ATOM 1557 C C . PRO A 1 206 ? -9.180 -8.810 31.562 1.00 56.94 206 PRO A C 1
ATOM 1559 O O . PRO A 1 206 ? -8.360 -9.644 31.173 1.00 56.94 206 PRO A O 1
ATOM 1562 N N . ALA A 1 207 ? -8.955 -7.936 32.544 1.00 49.09 207 ALA A N 1
ATOM 1563 C CA . ALA A 1 207 ? -7.770 -7.943 33.399 1.00 49.09 207 ALA A CA 1
ATOM 1564 C C . ALA A 1 207 ? -7.736 -9.172 34.316 1.00 49.09 207 ALA A C 1
ATOM 1566 O O . ALA A 1 207 ? -8.832 -9.637 34.711 1.00 49.09 207 ALA A O 1
#

Radius of gyration: 21.79 Å; chains: 1; bounding box: 55×33×64 Å

Sequence (207 aa):
MLQVFFNLEAIRYTLYTGEPIYGGIMRLKPGPRFWAAFYGVLGFFQLGWPALAGSAAATLLGAWMGRMPGAPDQSTQAWVTTGLIVAVVLILSFGGTIERMLEYFAWTMLGVVFLFLVVVNVAFVPLSHWAQTFVGFFSFTGLPQPIDWGLIGALAATAGSGGLGNLTVTNWIRDKGFGMGSKVGAIPSAVGGHQIQLSHVGVVFPA